Protein AF-A0A7S0GU69-F1 (afdb_monomer_lite)

Sequence (360 aa):
RTPRRGHASAARCVDASPKDAKRAAAAARRMEADAKTTAAELEARRASAESASPSPRALRNLTRLSAYATHGDSIKGFFEPGLLRLYLELDAVHESRGVRGALVEIGVFHGKSFMPLALLRQPGERCVAIDCFEDQSANTDRSGEGDAVAFRKNVDATMRACCDGGCDAREDWLAVLETDSRLLADDASPLRAAAGSPVRLFSIDGCHTAEATAADLRVASNAMHPEGVVVLDDAFNPDWPGVVTGLFDWRQDVLETLAKKTFAANDVSRRGGPNDTLVADGIGVSSGWNDVGLEPFAIGFGKVFLCRPAVRDAYFARFKRVDEERGDAFGAAARKTAEFMRRPCAVFRHGWISTFHGNE

Organism: Micromonas pusilla (NCBI:txid38833)

pLDDT: mean 82.55, std 19.74, range [27.55, 98.88]

Foldseek 3Di:
DDDDDDDDDQDDPPDQDPVNVVLVVVQLVQQLVQLVLLLVLLVVVLVVVVVVPDDPLLNLLSQLLSLLSVVLNVFPDDDRNLVLVVLSLLLVLCVVVVNAFEAEEAPQQLNSHPQNSLSSHDAPFAYEYEYLACVCVLQPPSPDRGHPVSNVVSNVVSCVRRHPPPRPPDPLRYDYHNDNLLVCLVPVPVVCVSGVGAHQHYEYPHHLALSSLLSSLSNNLVRHDLNHKYKYAQLPQPVRVRNVNNVVVSQVVQLVVLVVVQVVVVVVVVVPDDDDDDDPDDDPSVVSCQSRNWDFQADEQRITMIHGPVCNVVSNVSQQCVCVPPPPPRQSHQPDWDDDPNDIYRYGYNRSSCSSPNDD

Secondary structure (DSSP, 8-state):
-PPPPPPPP---SS---HHHHHHHHHHHHHHHHHHHHHHHHHHHHHHHHGGG---HHHHHHHHHHHHHHHHGGGSSS---TTHHHHHHHHHHHHHHTT---EEEEE--TTSTTHHHHHHTPPTT--EEEEE-TT-TTT-SS-S----HHHHHHHHHHHHHHH--SSS---GGGEEEEES-TTHHHH--HHHHHHH-S-EEEEEE-S--SHHHHHHHHHHHHHHEEEEEEEEE-STT-TT-HHHHHHHHHHHHHHHHHHHHHHHHHHHHHHTS-S------S--S-HHHHHHH--EEEEEETTEEEEE-HHHHHHHHHHHHHHHHTTTTTTS----EEEEETTEEEEE----HHHHHH---

InterPro domains:
  IPR029063 S-adenosyl-L-methionine-dependent methyltransferase superfamily [G3DSA:3.40.50.150] (81-264)
  IPR029063 S-adenosyl-L-methionine-dependent methyltransferase superfamily [SSF53335] (97-249)

Radius of gyration: 21.72 Å; chains: 1; bounding box: 80×46×64 Å

Structure (mmCIF, N/CA/C/O backbone):
data_AF-A0A7S0GU69-F1
#
_entry.id   AF-A0A7S0GU69-F1
#
loop_
_atom_site.group_PDB
_atom_site.id
_atom_site.type_symbol
_atom_site.label_atom_id
_atom_site.label_alt_id
_atom_site.label_comp_id
_atom_site.label_asym_id
_atom_site.label_entity_id
_atom_site.label_seq_id
_atom_site.pdbx_PDB_ins_code
_atom_site.Cartn_x
_atom_site.Cartn_y
_atom_site.Cartn_z
_atom_site.occupancy
_atom_site.B_iso_or_equiv
_atom_site.auth_seq_id
_atom_site.auth_comp_id
_atom_site.auth_asym_id
_atom_site.auth_atom_id
_atom_site.pdbx_PDB_model_num
ATOM 1 N N . ARG A 1 1 ? 45.525 -23.270 -7.303 1.00 35.62 1 ARG A N 1
ATOM 2 C CA . ARG A 1 1 ? 44.993 -22.248 -6.366 1.00 35.62 1 ARG A CA 1
ATOM 3 C C . ARG A 1 1 ? 44.821 -20.949 -7.143 1.00 35.62 1 ARG A C 1
ATOM 5 O O . ARG A 1 1 ? 45.776 -20.207 -7.301 1.00 35.62 1 ARG A O 1
ATOM 12 N N . THR A 1 2 ? 43.640 -20.742 -7.709 1.00 27.55 2 THR A N 1
ATOM 13 C CA . THR A 1 2 ? 43.236 -19.538 -8.448 1.00 27.55 2 THR A CA 1
ATOM 14 C C . THR A 1 2 ? 42.599 -18.547 -7.465 1.00 27.55 2 THR A C 1
ATOM 16 O O . THR A 1 2 ? 41.791 -18.981 -6.641 1.00 27.55 2 THR A O 1
ATOM 19 N N . PRO A 1 3 ? 42.952 -17.249 -7.482 1.00 31.61 3 PRO A N 1
ATOM 20 C CA . PRO A 1 3 ? 42.353 -16.276 -6.578 1.00 31.61 3 PRO A CA 1
ATOM 21 C C . PRO A 1 3 ? 40.940 -15.908 -7.052 1.00 31.61 3 PRO A C 1
ATOM 23 O O . PRO A 1 3 ? 40.685 -15.745 -8.246 1.00 31.61 3 PRO A O 1
ATOM 26 N N . ARG A 1 4 ? 40.015 -15.810 -6.091 1.00 30.64 4 ARG A N 1
ATOM 27 C CA . ARG A 1 4 ? 38.615 -15.411 -6.283 1.00 30.64 4 ARG A CA 1
ATOM 28 C C . ARG A 1 4 ? 38.543 -13.991 -6.857 1.00 30.64 4 ARG A C 1
ATOM 30 O O . ARG A 1 4 ? 39.110 -13.068 -6.279 1.00 30.64 4 ARG A O 1
ATOM 37 N N . ARG A 1 5 ? 37.822 -13.822 -7.971 1.00 30.02 5 ARG A N 1
ATOM 38 C CA . ARG A 1 5 ? 37.390 -12.513 -8.483 1.00 30.02 5 ARG A CA 1
ATOM 39 C C . ARG A 1 5 ? 36.389 -11.908 -7.495 1.00 30.02 5 ARG A C 1
ATOM 41 O O . ARG A 1 5 ? 35.425 -12.573 -7.129 1.00 30.02 5 ARG A O 1
ATOM 48 N N . GLY A 1 6 ? 36.647 -10.677 -7.055 1.00 28.41 6 GLY A N 1
ATOM 49 C CA . GLY A 1 6 ? 35.709 -9.891 -6.258 1.00 28.41 6 GLY A CA 1
ATOM 50 C C . GLY A 1 6 ? 34.459 -9.562 -7.070 1.00 28.41 6 GLY A C 1
ATOM 51 O O . GLY A 1 6 ? 34.558 -9.225 -8.250 1.00 28.41 6 GLY A O 1
ATOM 52 N N . HIS A 1 7 ? 33.291 -9.704 -6.445 1.00 30.00 7 HIS A N 1
ATOM 53 C CA . HIS A 1 7 ? 32.023 -9.280 -7.023 1.00 30.00 7 HIS A CA 1
ATOM 54 C C . HIS A 1 7 ? 31.993 -7.757 -7.159 1.00 30.00 7 HIS A C 1
ATOM 56 O O . HIS A 1 7 ? 32.368 -7.025 -6.242 1.00 30.00 7 HIS A O 1
ATOM 62 N N . ALA A 1 8 ? 31.605 -7.314 -8.352 1.00 28.19 8 ALA A N 1
ATOM 63 C CA . ALA A 1 8 ? 31.506 -5.921 -8.728 1.00 28.19 8 ALA A CA 1
ATOM 64 C C . ALA A 1 8 ? 30.405 -5.227 -7.918 1.00 28.19 8 ALA A C 1
ATOM 66 O O . ALA A 1 8 ? 29.298 -5.737 -7.774 1.00 28.19 8 ALA A O 1
ATOM 67 N N . SER A 1 9 ? 30.766 -4.059 -7.393 1.00 33.31 9 SER A N 1
ATOM 68 C CA . SER A 1 9 ? 29.886 -3.049 -6.813 1.00 33.31 9 SER A CA 1
ATOM 69 C C . SER A 1 9 ? 28.679 -2.785 -7.712 1.00 33.31 9 SER A C 1
ATOM 71 O O . SER A 1 9 ? 28.855 -2.551 -8.907 1.00 33.31 9 SER A O 1
ATOM 73 N N . ALA A 1 10 ? 27.497 -2.740 -7.094 1.00 36.72 10 ALA A N 1
ATOM 74 C CA . ALA A 1 10 ? 26.253 -2.225 -7.652 1.00 36.72 10 ALA A CA 1
ATOM 75 C C . ALA A 1 10 ? 26.492 -0.990 -8.537 1.00 36.72 10 ALA A C 1
ATOM 77 O O . ALA A 1 10 ? 27.242 -0.078 -8.161 1.00 36.72 10 ALA A O 1
ATOM 78 N N . ALA A 1 11 ? 25.864 -0.978 -9.712 1.00 33.06 11 ALA A N 1
ATOM 79 C CA . ALA A 1 11 ? 25.835 0.175 -10.597 1.00 33.06 11 ALA A CA 1
ATOM 80 C C . ALA A 1 11 ? 25.081 1.311 -9.891 1.00 33.06 11 ALA A C 1
ATOM 82 O O . ALA A 1 11 ? 23.857 1.307 -9.815 1.00 33.06 11 ALA A O 1
ATOM 83 N N . ARG A 1 12 ? 25.839 2.259 -9.332 1.00 35.38 12 ARG A N 1
ATOM 84 C CA . ARG A 1 12 ? 25.317 3.491 -8.744 1.00 35.38 12 ARG A CA 1
ATOM 85 C C . ARG A 1 12 ? 24.658 4.316 -9.844 1.00 35.38 12 ARG A C 1
ATOM 87 O O . ARG A 1 12 ? 25.289 4.594 -10.864 1.00 35.38 12 ARG A O 1
ATOM 94 N N . CYS A 1 13 ? 23.423 4.745 -9.615 1.00 35.19 13 CYS A N 1
ATOM 95 C CA . CYS A 1 13 ? 22.887 5.901 -10.312 1.00 35.19 13 CYS A CA 1
ATOM 96 C C . CYS A 1 13 ? 23.742 7.104 -9.874 1.00 35.19 13 CYS A C 1
ATOM 98 O O . CYS A 1 13 ? 23.606 7.573 -8.750 1.00 35.19 13 CYS A O 1
ATOM 100 N N . VAL A 1 14 ? 24.679 7.517 -10.738 1.00 38.34 14 VAL A N 1
ATOM 101 C CA . VAL A 1 14 ? 25.690 8.571 -10.518 1.00 38.34 14 VAL A CA 1
ATOM 102 C C . VAL A 1 14 ? 26.678 8.243 -9.381 1.00 38.34 14 VAL A C 1
ATOM 104 O O . VAL A 1 14 ? 26.321 7.717 -8.332 1.00 38.34 14 VAL A O 1
ATOM 107 N N . ASP A 1 15 ? 27.971 8.505 -9.572 1.00 39.41 15 ASP A N 1
ATOM 108 C CA . ASP A 1 15 ? 28.980 8.306 -8.527 1.00 39.41 15 ASP A CA 1
ATOM 109 C C . ASP A 1 15 ? 28.598 9.073 -7.253 1.00 39.41 15 ASP A C 1
ATOM 111 O O . ASP A 1 15 ? 28.779 10.287 -7.179 1.00 39.41 15 ASP A O 1
ATOM 115 N N . ALA A 1 16 ? 28.059 8.357 -6.257 1.00 48.53 16 ALA A N 1
ATOM 116 C CA . ALA A 1 16 ? 27.629 8.943 -4.994 1.00 48.53 16 ALA A CA 1
ATOM 117 C C . ALA A 1 16 ? 28.771 9.774 -4.397 1.00 48.53 16 ALA A C 1
ATOM 119 O O . ALA A 1 16 ? 29.812 9.242 -3.988 1.00 48.53 16 ALA A O 1
ATOM 120 N N . SER A 1 17 ? 28.574 11.089 -4.370 1.00 49.09 17 SER A N 1
ATOM 121 C CA . SER A 1 17 ? 29.515 12.043 -3.807 1.00 49.09 17 SER A CA 1
ATOM 122 C C . SER A 1 17 ? 29.720 11.727 -2.322 1.00 49.09 17 SER A C 1
ATOM 124 O O . SER A 1 17 ? 28.803 11.235 -1.656 1.00 49.09 17 SER A O 1
ATOM 126 N N . PRO A 1 18 ? 30.869 12.070 -1.713 1.00 54.31 18 PRO A N 1
ATOM 127 C CA . PRO A 1 18 ? 31.021 12.025 -0.256 1.00 54.31 18 PRO A CA 1
ATOM 128 C C . PRO A 1 18 ? 29.896 12.761 0.500 1.00 54.31 18 PRO A C 1
ATOM 130 O O . PRO A 1 18 ? 29.577 12.414 1.639 1.00 54.31 18 PRO A O 1
ATOM 133 N N . LYS A 1 19 ? 29.264 13.760 -0.138 1.00 56.38 19 LYS A N 1
ATOM 134 C CA . LYS A 1 19 ? 28.070 14.442 0.383 1.00 56.38 19 LYS A CA 1
ATOM 135 C C . LYS A 1 19 ? 26.838 13.529 0.420 1.00 56.38 19 LYS A C 1
ATOM 137 O O . LYS A 1 19 ? 26.120 13.561 1.417 1.00 56.38 19 LYS A O 1
ATOM 142 N N . ASP A 1 20 ? 26.645 12.683 -0.585 1.00 59.03 20 ASP A N 1
ATOM 143 C CA . ASP A 1 20 ? 25.514 11.752 -0.688 1.00 59.03 20 ASP A CA 1
ATOM 144 C C . ASP A 1 20 ? 25.656 10.612 0.322 1.00 59.03 20 ASP A C 1
ATOM 146 O O . ASP A 1 20 ? 24.705 10.279 1.022 1.00 59.03 20 ASP A O 1
ATOM 150 N N . ALA A 1 21 ? 26.878 10.105 0.522 1.00 63.31 21 ALA A N 1
ATOM 151 C CA . ALA A 1 21 ? 27.163 9.126 1.573 1.00 63.31 21 ALA A CA 1
ATOM 152 C C . ALA A 1 21 ? 26.894 9.690 2.984 1.00 63.31 21 ALA A C 1
ATOM 154 O O . ALA A 1 21 ? 26.339 9.008 3.848 1.00 63.31 21 ALA A O 1
ATOM 155 N N . LYS A 1 22 ? 27.247 10.961 3.225 1.00 60.91 22 LYS A N 1
ATOM 156 C CA . LYS A 1 22 ? 26.962 11.643 4.497 1.00 60.91 22 LYS A CA 1
ATOM 157 C C . LYS A 1 22 ? 25.459 11.868 4.700 1.00 60.91 22 LYS A C 1
ATOM 159 O O . LYS A 1 22 ? 24.984 11.690 5.823 1.00 60.91 22 LYS A O 1
ATOM 164 N N . ARG A 1 23 ? 24.722 12.233 3.643 1.00 61.44 23 ARG A N 1
ATOM 165 C CA . ARG A 1 23 ? 23.253 12.363 3.660 1.00 61.44 23 ARG A CA 1
ATOM 166 C C . ARG A 1 23 ? 22.574 11.018 3.916 1.00 61.44 23 ARG A C 1
ATOM 168 O O . ARG A 1 23 ? 21.724 10.954 4.795 1.00 61.44 23 ARG A O 1
ATOM 175 N N . ALA A 1 24 ? 23.034 9.938 3.285 1.00 66.62 24 ALA A N 1
ATOM 176 C CA . ALA A 1 24 ? 22.565 8.574 3.542 1.00 66.62 24 ALA A CA 1
ATOM 177 C C . ALA A 1 24 ? 22.787 8.129 4.989 1.00 66.62 24 ALA A C 1
ATOM 179 O O . ALA A 1 24 ? 21.861 7.646 5.636 1.00 66.62 24 ALA A O 1
ATOM 180 N N . ALA A 1 25 ? 23.972 8.372 5.551 1.00 68.94 25 ALA A N 1
ATOM 181 C CA . ALA A 1 25 ? 24.237 8.066 6.955 1.00 68.94 25 ALA A CA 1
ATOM 182 C C . ALA A 1 25 ? 23.405 8.930 7.926 1.00 68.94 25 ALA A C 1
ATOM 184 O O . ALA A 1 25 ? 23.054 8.486 9.020 1.00 68.94 25 ALA A O 1
ATOM 185 N N . ALA A 1 26 ? 23.108 10.183 7.570 1.00 67.06 26 ALA A N 1
ATOM 186 C CA . ALA A 1 26 ? 22.225 11.044 8.356 1.00 67.06 26 ALA A CA 1
ATOM 187 C C . ALA A 1 26 ? 20.765 10.570 8.294 1.00 67.06 26 ALA A C 1
ATOM 189 O O . ALA A 1 26 ? 20.134 10.456 9.341 1.00 67.06 26 ALA A O 1
ATOM 190 N N . ALA A 1 27 ? 20.269 10.228 7.103 1.00 67.56 27 ALA A N 1
ATOM 191 C CA . ALA A 1 27 ? 18.938 9.666 6.903 1.00 67.56 27 ALA A CA 1
ATOM 192 C C . ALA A 1 27 ? 18.768 8.349 7.673 1.00 67.56 27 ALA A C 1
ATOM 194 O O . ALA A 1 27 ? 17.814 8.218 8.427 1.00 67.56 27 ALA A O 1
ATOM 195 N N . ALA A 1 28 ? 19.738 7.431 7.596 1.00 72.75 28 ALA A N 1
ATOM 196 C CA . ALA A 1 28 ? 19.700 6.165 8.331 1.00 72.75 28 ALA A CA 1
ATOM 197 C C . ALA A 1 28 ? 19.620 6.363 9.857 1.00 72.75 28 ALA A C 1
ATOM 199 O O . ALA A 1 28 ? 18.784 5.755 10.518 1.00 72.75 28 ALA A O 1
ATOM 200 N N . ARG A 1 29 ? 20.439 7.265 10.423 1.00 74.50 29 ARG A N 1
ATOM 201 C CA . ARG A 1 29 ? 20.381 7.594 11.861 1.00 74.50 29 ARG A CA 1
ATOM 202 C C . ARG A 1 29 ? 19.056 8.231 12.264 1.00 74.50 29 ARG A C 1
ATOM 204 O O . ARG A 1 29 ? 18.559 7.962 13.352 1.00 74.50 29 ARG A O 1
ATOM 211 N N . ARG A 1 30 ? 18.498 9.086 11.403 1.00 73.88 30 ARG A N 1
ATOM 212 C CA . ARG A 1 30 ? 17.184 9.687 11.632 1.00 73.88 30 ARG A CA 1
ATOM 213 C C . ARG A 1 30 ? 16.087 8.628 11.611 1.00 73.88 30 ARG A C 1
ATOM 215 O O . ARG A 1 30 ? 15.270 8.636 12.515 1.00 73.88 30 ARG A O 1
ATOM 222 N N . MET A 1 31 ? 16.107 7.704 10.653 1.00 77.12 31 MET A N 1
ATOM 223 C CA . MET A 1 31 ? 15.140 6.604 10.594 1.00 77.12 31 MET A CA 1
ATOM 224 C C . MET A 1 31 ? 15.191 5.737 11.857 1.00 77.12 31 MET A C 1
ATOM 226 O O . MET A 1 31 ? 14.142 5.436 12.410 1.00 77.12 31 MET A O 1
ATOM 230 N N . GLU A 1 32 ? 16.385 5.411 12.365 1.00 78.69 32 GLU A N 1
ATOM 231 C CA . GLU A 1 32 ? 16.535 4.670 13.629 1.00 78.69 32 GLU A CA 1
ATOM 232 C C . GLU A 1 32 ? 15.982 5.460 14.834 1.00 78.69 32 GLU A C 1
ATOM 234 O O . GLU A 1 32 ? 15.335 4.904 15.725 1.00 78.69 32 GLU A O 1
ATOM 239 N N . ALA A 1 33 ? 16.218 6.776 14.885 1.00 80.75 33 ALA A N 1
ATOM 240 C CA . ALA A 1 33 ? 15.656 7.634 15.928 1.00 80.75 33 ALA A CA 1
ATOM 241 C C . ALA A 1 33 ? 14.122 7.723 15.827 1.00 80.75 33 ALA A C 1
ATOM 243 O O . ALA A 1 33 ? 13.432 7.522 16.824 1.00 80.75 33 ALA A O 1
ATOM 244 N N . ASP A 1 34 ? 13.593 7.945 14.622 1.00 80.56 34 ASP A N 1
ATOM 245 C CA . ASP A 1 34 ? 12.160 8.021 14.334 1.00 80.56 34 ASP A CA 1
ATOM 246 C C . ASP A 1 34 ? 11.461 6.675 14.620 1.00 80.56 34 ASP A C 1
ATOM 248 O O . ASP A 1 34 ? 10.310 6.666 15.068 1.00 80.56 34 ASP A O 1
ATOM 252 N N . ALA A 1 35 ? 12.152 5.542 14.439 1.00 82.94 35 ALA A N 1
ATOM 253 C CA . ALA A 1 35 ? 11.672 4.211 14.808 1.00 82.94 35 ALA A CA 1
ATOM 254 C C . ALA A 1 35 ? 11.517 4.069 16.325 1.00 82.94 35 ALA A C 1
ATOM 256 O O . ALA A 1 35 ? 10.438 3.709 16.799 1.00 82.94 35 ALA A O 1
ATOM 257 N N . LYS A 1 36 ? 12.546 4.445 17.098 1.00 84.50 36 LYS A N 1
ATOM 258 C CA . LYS A 1 36 ? 12.499 4.441 18.573 1.00 84.50 36 LYS A CA 1
ATOM 259 C C . LYS A 1 36 ? 11.413 5.366 19.114 1.00 84.50 36 LYS A C 1
ATOM 261 O O . LYS A 1 36 ? 10.653 4.967 19.995 1.00 84.50 36 LYS A O 1
ATOM 266 N N . THR A 1 37 ? 11.317 6.579 18.572 1.00 85.88 37 THR A N 1
ATOM 267 C CA . THR A 1 37 ? 10.273 7.543 18.933 1.00 85.88 37 THR A CA 1
ATOM 268 C C . THR A 1 37 ? 8.891 6.974 18.618 1.00 85.88 37 THR A C 1
ATOM 270 O O . THR A 1 37 ? 8.044 6.915 19.505 1.00 85.88 37 THR A O 1
ATOM 273 N N . THR A 1 38 ? 8.697 6.419 17.418 1.00 86.19 38 THR A N 1
ATOM 274 C CA . THR A 1 38 ? 7.426 5.788 17.040 1.00 86.19 38 THR A CA 1
ATOM 275 C C . THR A 1 38 ? 7.055 4.612 17.930 1.00 86.19 38 THR A C 1
ATOM 277 O O . THR A 1 38 ? 5.896 4.511 18.324 1.00 86.19 38 THR A O 1
ATOM 280 N N . ALA A 1 39 ? 8.005 3.741 18.267 1.00 85.88 39 ALA A N 1
ATOM 281 C CA . ALA A 1 39 ? 7.766 2.622 19.170 1.00 85.88 39 ALA A CA 1
ATOM 282 C C . ALA A 1 39 ? 7.291 3.115 20.547 1.00 85.88 39 ALA A C 1
ATOM 284 O O . ALA A 1 39 ? 6.263 2.658 21.042 1.00 85.88 39 ALA A O 1
ATOM 285 N N . ALA A 1 40 ? 7.977 4.105 21.131 1.00 86.75 40 ALA A N 1
ATOM 286 C CA . ALA A 1 40 ? 7.593 4.686 22.418 1.00 86.75 40 ALA A CA 1
ATOM 287 C C . ALA A 1 40 ? 6.190 5.318 22.379 1.00 86.75 40 ALA A C 1
ATOM 289 O O . ALA A 1 40 ? 5.397 5.150 23.305 1.00 86.75 40 ALA A O 1
ATOM 290 N N . GLU A 1 41 ? 5.861 6.013 21.293 1.00 86.44 41 GLU A N 1
ATOM 291 C CA . GLU A 1 41 ? 4.559 6.648 21.096 1.00 86.44 41 GLU A CA 1
ATOM 292 C C . GLU A 1 41 ? 3.426 5.621 20.923 1.00 86.44 41 GLU A C 1
ATOM 294 O O . GLU A 1 41 ? 2.342 5.793 21.488 1.00 86.44 41 GLU A O 1
ATOM 299 N N . LEU A 1 42 ? 3.661 4.533 20.182 1.00 87.94 42 LEU A N 1
ATOM 300 C CA . LEU A 1 42 ? 2.690 3.444 20.032 1.00 87.94 42 LEU A CA 1
ATOM 301 C C . LEU A 1 42 ? 2.484 2.676 21.345 1.00 87.94 42 LEU A C 1
ATOM 303 O O . LEU A 1 42 ? 1.340 2.367 21.680 1.00 87.94 42 LEU A O 1
ATOM 307 N N . GLU A 1 43 ? 3.542 2.442 22.124 1.00 86.12 43 GLU A N 1
ATOM 308 C CA . GLU A 1 43 ? 3.443 1.831 23.455 1.00 86.12 43 GLU A CA 1
ATOM 309 C C . GLU A 1 43 ? 2.674 2.708 24.447 1.00 86.12 43 GLU A C 1
ATOM 311 O O . GLU A 1 43 ? 1.772 2.226 25.134 1.00 86.12 43 GLU A O 1
ATOM 316 N N . ALA A 1 44 ? 2.956 4.013 24.487 1.00 85.88 44 ALA A N 1
ATOM 317 C CA . ALA A 1 44 ? 2.211 4.948 25.331 1.00 85.88 44 ALA A CA 1
ATOM 318 C C . ALA A 1 44 ? 0.719 4.976 24.960 1.00 85.88 44 ALA A C 1
ATOM 320 O O . ALA A 1 44 ? -0.161 4.993 25.830 1.00 85.88 44 ALA A O 1
ATOM 321 N N . ARG A 1 45 ? 0.420 4.923 23.657 1.00 83.88 45 ARG A N 1
ATOM 322 C CA . ARG A 1 45 ? -0.950 4.836 23.151 1.00 83.88 45 ARG A CA 1
ATOM 323 C C . ARG A 1 45 ? -1.604 3.502 23.510 1.00 83.88 45 ARG A C 1
ATOM 325 O O . ARG A 1 45 ? -2.788 3.502 23.832 1.00 83.88 45 ARG A O 1
ATOM 332 N N . ARG A 1 46 ? -0.861 2.391 23.499 1.00 82.56 46 ARG A N 1
ATOM 333 C CA . ARG A 1 46 ? -1.346 1.070 23.931 1.00 82.56 46 ARG A CA 1
ATOM 334 C C . ARG A 1 46 ? -1.737 1.086 25.405 1.00 82.56 46 ARG A C 1
ATOM 336 O O . ARG A 1 46 ? -2.870 0.735 25.717 1.00 82.56 46 ARG A O 1
ATOM 343 N N . ALA A 1 47 ? -0.854 1.586 26.267 1.00 82.44 47 ALA A N 1
ATOM 344 C CA . ALA A 1 47 ? -1.115 1.714 27.700 1.00 82.44 47 ALA A CA 1
ATOM 345 C C . ALA A 1 47 ? -2.330 2.614 27.990 1.00 82.44 47 ALA A C 1
ATOM 347 O O . ALA A 1 47 ? -3.159 2.301 28.838 1.00 82.44 47 ALA A O 1
ATOM 348 N N . SER A 1 48 ? -2.483 3.711 27.242 1.00 79.06 48 SER A N 1
ATOM 349 C CA . SER A 1 48 ? -3.633 4.612 27.402 1.00 79.06 48 SER A CA 1
ATOM 350 C C . SER A 1 48 ? -4.934 4.006 26.862 1.00 79.06 48 SER A C 1
ATOM 352 O O . SER A 1 48 ? -6.005 4.244 27.420 1.00 79.06 48 SER A O 1
ATOM 354 N N . ALA A 1 49 ? -4.864 3.212 25.789 1.00 76.56 49 ALA A N 1
ATOM 355 C CA . ALA A 1 49 ? -6.034 2.610 25.160 1.00 76.56 49 ALA A CA 1
ATOM 356 C C . ALA A 1 49 ? -6.761 1.639 26.097 1.00 76.56 49 ALA A C 1
ATOM 358 O O . ALA A 1 49 ? -7.980 1.570 26.034 1.00 76.56 49 ALA A O 1
ATOM 359 N N . GLU A 1 50 ? -6.076 0.962 27.019 1.00 67.50 50 GLU A N 1
ATOM 360 C CA . GLU A 1 50 ? -6.724 0.081 28.007 1.00 67.50 50 GLU A CA 1
ATOM 361 C C . GLU A 1 50 ? -7.824 0.798 28.813 1.00 67.50 50 GLU A C 1
ATOM 363 O O . GLU A 1 50 ? -8.851 0.203 29.131 1.00 67.50 50 GLU A O 1
ATOM 368 N N . SER A 1 51 ? -7.671 2.106 29.048 1.00 67.44 51 SER A N 1
ATOM 369 C CA . SER A 1 51 ? -8.676 2.937 29.726 1.00 67.44 51 SER A CA 1
ATOM 370 C C . SER A 1 51 ? -9.837 3.398 28.826 1.00 67.44 51 SER A C 1
ATOM 372 O O . SER A 1 51 ? -10.892 3.784 29.326 1.00 67.44 51 SER A O 1
ATOM 374 N N . ALA A 1 52 ? -9.673 3.333 27.500 1.00 72.06 52 ALA A N 1
ATOM 375 C CA . ALA A 1 52 ? -10.596 3.870 26.496 1.00 72.06 52 ALA A CA 1
ATOM 376 C C . ALA A 1 52 ? -11.483 2.802 25.821 1.00 72.06 52 ALA A C 1
ATOM 378 O O . ALA A 1 52 ? -12.205 3.119 24.878 1.00 72.06 52 ALA A O 1
ATOM 379 N N . SER A 1 53 ? -11.437 1.546 26.287 1.00 78.25 53 SER A N 1
ATOM 380 C CA . SER A 1 53 ? -12.238 0.419 25.765 1.00 78.25 53 SER A CA 1
ATOM 381 C C . SER A 1 53 ? -12.188 0.249 24.227 1.00 78.25 53 SER A C 1
ATOM 383 O O . SER A 1 53 ? -13.233 0.254 23.572 1.00 78.25 53 SER A O 1
ATOM 385 N N . PRO A 1 54 ? -10.994 0.115 23.612 1.00 84.75 54 PRO A N 1
ATOM 386 C CA . PRO A 1 54 ? -10.834 -0.059 22.172 1.00 84.75 54 PRO A CA 1
ATOM 387 C C . PRO A 1 54 ? -11.456 -1.372 21.697 1.00 84.75 54 PRO A C 1
ATOM 389 O O . PRO A 1 54 ? -11.595 -2.333 22.457 1.00 84.75 54 PRO A O 1
ATOM 392 N N . SER A 1 55 ? -11.755 -1.448 20.398 1.00 90.75 55 SER A N 1
ATOM 393 C CA . SER A 1 55 ? -12.124 -2.724 19.788 1.00 90.75 55 SER A CA 1
ATOM 394 C C . SER A 1 55 ? -10.980 -3.746 19.942 1.00 90.75 55 SER A C 1
ATOM 396 O O . SER A 1 55 ? -9.798 -3.371 19.922 1.00 90.75 55 SER A O 1
ATOM 398 N N . PRO A 1 56 ? -11.287 -5.056 20.028 1.00 90.94 56 PRO A N 1
ATOM 399 C CA . PRO A 1 56 ? -10.258 -6.095 20.055 1.00 90.94 56 PRO A CA 1
ATOM 400 C C . PRO A 1 56 ? -9.300 -6.029 18.855 1.00 90.94 56 PRO A C 1
ATOM 402 O O . PRO A 1 56 ? -8.101 -6.263 19.001 1.00 90.94 56 PRO A O 1
ATOM 405 N N . ARG A 1 57 ? -9.805 -5.663 17.667 1.00 92.06 57 ARG A N 1
ATOM 406 C CA . ARG A 1 57 ? -8.995 -5.471 16.454 1.00 92.06 57 ARG A CA 1
ATOM 407 C C . ARG A 1 57 ? -8.027 -4.302 16.605 1.00 92.06 57 ARG A C 1
ATOM 409 O O . ARG A 1 57 ? -6.849 -4.471 16.292 1.00 92.06 57 ARG A O 1
ATOM 416 N N . ALA A 1 58 ? -8.496 -3.153 17.092 1.00 91.38 58 ALA A N 1
ATOM 417 C CA . ALA A 1 58 ? -7.663 -1.969 17.270 1.00 91.38 58 ALA A CA 1
ATOM 418 C C . ALA A 1 58 ? -6.534 -2.221 18.278 1.00 91.38 58 ALA A C 1
ATOM 420 O O . ALA A 1 58 ? -5.381 -1.904 17.987 1.00 91.38 58 ALA A O 1
ATOM 421 N N . LEU A 1 59 ? -6.833 -2.852 19.421 1.00 90.88 59 LEU A N 1
ATOM 422 C CA . LEU A 1 59 ? -5.820 -3.182 20.429 1.00 90.88 59 LEU A CA 1
ATOM 423 C C . LEU A 1 59 ? -4.790 -4.194 19.906 1.00 90.88 59 LEU A C 1
ATOM 425 O O . LEU A 1 59 ? -3.584 -4.016 20.106 1.00 90.88 59 LEU A O 1
ATOM 429 N N . ARG A 1 60 ? -5.247 -5.229 19.191 1.00 92.00 60 ARG A N 1
ATOM 430 C CA . ARG A 1 60 ? -4.363 -6.231 18.583 1.00 92.00 60 ARG A CA 1
ATOM 431 C C . ARG A 1 60 ? -3.434 -5.601 17.546 1.00 92.00 60 ARG A C 1
ATOM 433 O O . ARG A 1 60 ? -2.226 -5.807 17.598 1.00 92.00 60 ARG A O 1
ATOM 440 N N . ASN A 1 61 ? -3.979 -4.816 16.620 1.00 93.88 61 ASN A N 1
ATOM 441 C CA . ASN A 1 61 ? -3.195 -4.189 15.557 1.00 93.88 61 ASN A CA 1
ATOM 442 C C . ASN A 1 61 ? -2.222 -3.137 16.114 1.00 93.88 61 ASN A C 1
ATOM 444 O O . ASN A 1 61 ? -1.076 -3.083 15.671 1.00 93.88 61 ASN A O 1
ATOM 448 N N . LEU A 1 62 ? -2.626 -2.370 17.133 1.00 92.38 62 LEU A N 1
ATOM 449 C CA . LEU A 1 62 ? -1.731 -1.462 17.853 1.00 92.38 62 LEU A CA 1
ATOM 450 C C . LEU A 1 62 ? -0.568 -2.218 18.505 1.00 92.38 62 LEU A C 1
ATOM 452 O O . LEU A 1 62 ? 0.579 -1.818 18.343 1.00 92.38 62 LEU A O 1
ATOM 456 N N . THR A 1 63 ? -0.846 -3.339 19.174 1.00 92.06 63 THR A N 1
ATOM 457 C CA . THR A 1 63 ? 0.190 -4.184 19.790 1.00 92.06 63 THR A CA 1
ATOM 458 C C . THR A 1 63 ? 1.174 -4.723 18.750 1.00 92.06 63 THR A C 1
ATOM 460 O O . THR A 1 63 ? 2.385 -4.588 18.917 1.00 92.06 63 THR A O 1
ATOM 463 N N . ARG A 1 64 ? 0.664 -5.272 17.641 1.00 94.06 64 ARG A N 1
ATOM 464 C CA . ARG A 1 64 ? 1.478 -5.832 16.551 1.00 94.06 64 ARG A CA 1
ATOM 465 C C . ARG A 1 64 ? 2.383 -4.785 15.907 1.00 94.06 64 ARG A C 1
ATOM 467 O O . ARG A 1 64 ? 3.573 -5.028 15.729 1.00 94.06 64 ARG A O 1
ATOM 474 N N . LEU A 1 65 ? 1.835 -3.616 15.570 1.00 94.50 65 LEU A N 1
ATOM 475 C CA . LEU A 1 65 ? 2.612 -2.552 14.931 1.00 94.50 65 LEU A CA 1
ATOM 476 C C . LEU A 1 65 ? 3.567 -1.851 15.904 1.00 94.50 65 LEU A C 1
ATOM 478 O O . LEU A 1 65 ? 4.625 -1.399 15.477 1.00 94.50 65 LEU A O 1
ATOM 482 N N . SER A 1 66 ? 3.252 -1.819 17.201 1.00 91.88 66 SER A N 1
ATOM 483 C CA . SER A 1 66 ? 4.183 -1.352 18.234 1.00 91.88 66 SER A CA 1
ATOM 484 C C . SER A 1 66 ? 5.410 -2.266 18.348 1.00 91.88 66 SER A C 1
ATOM 486 O O . SER A 1 66 ? 6.547 -1.796 18.288 1.00 91.88 66 SER A O 1
ATOM 488 N N . ALA A 1 67 ? 5.198 -3.588 18.385 1.00 92.19 67 ALA A N 1
ATOM 489 C CA . ALA A 1 67 ? 6.289 -4.562 18.332 1.00 92.19 67 ALA A CA 1
ATOM 490 C C . ALA A 1 67 ? 7.102 -4.432 17.030 1.00 92.19 67 ALA A C 1
ATOM 492 O O . ALA A 1 67 ? 8.338 -4.436 17.053 1.00 92.19 67 ALA A O 1
ATOM 493 N N . TYR A 1 68 ? 6.416 -4.230 15.899 1.00 94.81 68 TYR A N 1
ATOM 494 C CA . TYR A 1 68 ? 7.075 -4.043 14.611 1.00 94.81 68 TYR A CA 1
ATOM 495 C C . TYR A 1 68 ? 7.954 -2.794 14.555 1.00 94.81 68 TYR A C 1
ATOM 497 O O . TYR A 1 68 ? 9.033 -2.854 13.973 1.00 94.81 68 TYR A O 1
ATOM 505 N N . ALA A 1 69 ? 7.544 -1.685 15.178 1.00 91.75 69 ALA A N 1
ATOM 506 C CA . ALA A 1 69 ? 8.325 -0.447 15.192 1.00 91.75 69 ALA A CA 1
ATOM 507 C C . ALA A 1 69 ? 9.762 -0.656 15.703 1.00 91.75 69 ALA A C 1
ATOM 509 O O . ALA A 1 69 ? 10.674 0.021 15.247 1.00 91.75 69 ALA A O 1
ATOM 510 N N . THR A 1 70 ? 9.968 -1.626 16.601 1.00 88.12 70 THR A N 1
ATOM 511 C CA . THR A 1 70 ? 11.306 -2.021 17.068 1.00 88.12 70 THR A CA 1
ATOM 512 C C . THR A 1 70 ? 11.919 -3.124 16.197 1.00 88.12 70 THR A C 1
ATOM 514 O O . THR A 1 70 ? 13.112 -3.103 15.905 1.00 88.12 70 THR A O 1
ATOM 517 N N . HIS A 1 71 ? 11.122 -4.110 15.777 1.00 91.12 71 HIS A N 1
ATOM 518 C CA . HIS A 1 71 ? 11.607 -5.261 15.009 1.00 91.12 71 HIS A CA 1
ATOM 519 C C . HIS A 1 71 ? 12.064 -4.904 13.581 1.00 91.12 71 HIS A C 1
ATOM 521 O O . HIS A 1 71 ? 13.072 -5.433 13.104 1.00 91.12 71 HIS A O 1
ATOM 527 N N . GLY A 1 72 ? 11.340 -4.014 12.899 1.00 89.88 72 GLY A N 1
ATOM 528 C CA . GLY A 1 72 ? 11.511 -3.701 11.478 1.00 89.88 72 GLY A CA 1
ATOM 529 C C . GLY A 1 72 ? 12.873 -3.108 11.115 1.00 89.88 72 GLY A C 1
ATOM 530 O O . GLY A 1 72 ? 13.315 -3.251 9.976 1.00 89.88 72 GLY A O 1
ATOM 531 N N . ASP A 1 73 ? 13.592 -2.510 12.068 1.00 86.44 73 ASP A N 1
ATOM 532 C CA . ASP A 1 73 ? 14.949 -1.993 11.843 1.00 86.44 73 ASP A CA 1
ATOM 533 C C . ASP A 1 73 ? 15.980 -3.091 11.554 1.00 86.44 73 ASP A C 1
ATOM 535 O O . ASP A 1 73 ? 16.996 -2.829 10.913 1.00 86.44 73 ASP A O 1
ATOM 539 N N . SER A 1 74 ? 15.697 -4.336 11.950 1.00 88.44 74 SER A N 1
ATOM 540 C CA . SER A 1 74 ? 16.534 -5.493 11.608 1.00 88.44 74 SER A CA 1
ATOM 541 C C . SER A 1 74 ? 16.383 -5.958 10.153 1.00 88.44 74 SER A C 1
ATOM 543 O O . SER A 1 74 ? 17.191 -6.756 9.672 1.00 88.44 74 SER A O 1
ATOM 545 N N . ILE A 1 75 ? 15.369 -5.459 9.441 1.00 92.62 75 ILE A N 1
ATOM 546 C CA . ILE A 1 75 ? 15.051 -5.845 8.069 1.00 92.62 75 ILE A CA 1
ATOM 547 C C . ILE A 1 75 ? 15.703 -4.847 7.109 1.00 92.62 75 ILE A C 1
ATOM 549 O O . ILE A 1 75 ? 15.553 -3.629 7.234 1.00 92.62 75 ILE A O 1
ATOM 553 N N . LYS A 1 76 ? 16.434 -5.373 6.121 1.00 89.50 76 LYS A N 1
ATOM 554 C CA . LYS A 1 76 ? 17.019 -4.572 5.040 1.00 89.50 76 LYS A CA 1
ATOM 555 C C . LYS A 1 76 ? 15.897 -3.953 4.198 1.00 89.50 76 LYS A C 1
ATOM 557 O O . LYS A 1 76 ? 14.957 -4.645 3.829 1.00 89.50 76 LYS A O 1
ATOM 562 N N . GLY A 1 77 ? 16.026 -2.676 3.856 1.00 88.50 77 GLY A N 1
ATOM 563 C CA . GLY A 1 77 ? 15.063 -1.951 3.025 1.00 88.50 77 GLY A CA 1
ATOM 564 C C . GLY A 1 77 ? 14.672 -0.612 3.638 1.00 88.50 77 GLY A C 1
ATOM 565 O O . GLY A 1 77 ? 15.203 -0.212 4.681 1.00 88.50 77 GLY A O 1
ATOM 566 N N . PHE A 1 78 ? 13.722 0.058 2.994 1.00 86.88 78 PHE A N 1
ATOM 567 C CA . PHE A 1 78 ? 13.221 1.362 3.406 1.00 86.88 78 PHE A CA 1
ATOM 568 C C . PHE A 1 78 ? 11.776 1.243 3.874 1.00 86.88 78 PHE A C 1
ATOM 570 O O . PHE A 1 78 ? 10.952 0.575 3.267 1.00 86.88 78 PHE A O 1
ATOM 577 N N . PHE A 1 79 ? 11.489 1.852 5.017 1.00 89.12 79 PHE A N 1
ATOM 578 C CA . PHE A 1 79 ? 10.136 2.034 5.516 1.00 89.12 79 PHE A CA 1
ATOM 579 C C . PHE A 1 79 ? 10.178 3.137 6.561 1.00 89.12 79 PHE A C 1
ATOM 581 O O . PHE A 1 79 ? 11.016 3.110 7.462 1.00 89.12 79 PHE A O 1
ATOM 588 N N . GLU A 1 80 ? 9.286 4.108 6.430 1.00 86.81 80 GLU A N 1
ATOM 589 C CA . GLU A 1 80 ? 9.179 5.230 7.352 1.00 86.81 80 GLU A CA 1
ATOM 590 C C . GLU A 1 80 ? 8.361 4.829 8.584 1.00 86.81 80 GLU A C 1
ATOM 592 O O . GLU A 1 80 ? 7.160 4.589 8.448 1.00 86.81 80 GLU A O 1
ATOM 597 N N . PRO A 1 81 ? 8.945 4.785 9.797 1.00 86.06 81 PRO A N 1
ATOM 598 C CA . PRO A 1 81 ? 8.243 4.294 10.985 1.00 86.06 81 PRO A CA 1
ATOM 599 C C . PRO A 1 81 ? 6.942 5.050 11.281 1.00 86.06 81 PRO A C 1
ATOM 601 O O . PRO A 1 81 ? 5.951 4.453 11.702 1.00 86.06 81 PRO A O 1
ATOM 604 N N . GLY A 1 82 ? 6.890 6.351 10.977 1.00 84.50 82 GLY A N 1
ATOM 605 C CA . GLY A 1 82 ? 5.683 7.163 11.140 1.00 84.50 82 GLY A CA 1
ATOM 606 C C . GLY A 1 82 ? 4.467 6.664 10.341 1.00 84.50 82 GLY A C 1
ATOM 607 O O . GLY A 1 82 ? 3.329 6.919 10.748 1.00 84.50 82 GLY A O 1
ATOM 608 N N . LEU A 1 83 ? 4.670 5.883 9.270 1.00 89.50 83 LEU A N 1
ATOM 609 C CA . LEU A 1 83 ? 3.588 5.255 8.502 1.00 89.50 83 LEU A CA 1
ATOM 610 C C . LEU A 1 83 ? 2.773 4.254 9.316 1.00 89.50 83 LEU A C 1
ATOM 612 O O . LEU A 1 83 ? 1.587 4.094 9.035 1.00 89.50 83 LEU A O 1
ATOM 616 N N . LEU A 1 84 ? 3.350 3.635 10.354 1.00 92.94 84 LEU A N 1
ATOM 617 C CA . LEU A 1 84 ? 2.628 2.694 11.220 1.00 92.94 84 LEU A CA 1
ATOM 618 C C . LEU A 1 84 ? 1.368 3.328 11.814 1.00 92.94 84 LEU A C 1
ATOM 620 O O . LEU A 1 84 ? 0.328 2.681 11.923 1.00 92.94 84 LEU A O 1
ATOM 624 N N . ARG A 1 85 ? 1.425 4.623 12.139 1.00 88.81 85 ARG A N 1
ATOM 625 C CA . ARG A 1 85 ? 0.272 5.362 12.669 1.00 88.81 85 ARG A CA 1
ATOM 626 C C . ARG A 1 85 ? -0.788 5.556 11.601 1.00 88.81 85 ARG A C 1
ATOM 628 O O . ARG A 1 85 ? -1.956 5.325 11.882 1.00 88.81 85 ARG A O 1
ATOM 635 N N . LEU A 1 86 ? -0.392 5.926 10.384 1.00 91.62 86 LEU A N 1
ATOM 636 C CA . LEU A 1 86 ? -1.332 6.083 9.275 1.00 91.62 86 LEU A CA 1
ATOM 637 C C . LEU A 1 86 ? -1.995 4.748 8.923 1.00 91.62 86 LEU A C 1
ATOM 639 O O . LEU A 1 86 ? -3.196 4.715 8.686 1.00 91.62 86 LEU A O 1
ATOM 643 N N . TYR A 1 87 ? -1.254 3.642 8.985 1.00 95.62 87 TYR A N 1
ATOM 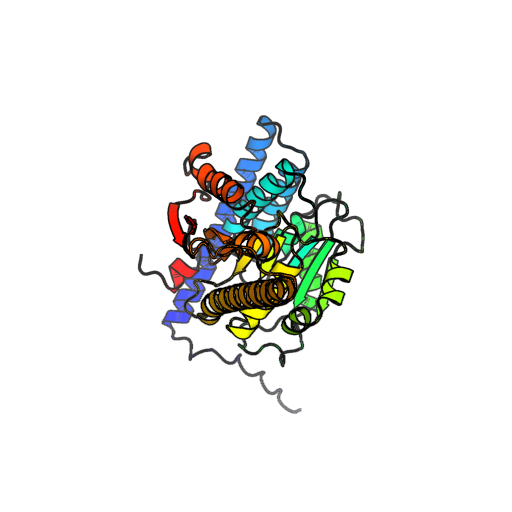644 C CA . TYR A 1 87 ? -1.778 2.291 8.777 1.00 95.62 87 TYR A CA 1
ATOM 645 C C . TYR A 1 87 ? -2.811 1.900 9.848 1.00 95.62 87 TYR A C 1
ATOM 647 O O . TYR A 1 87 ? -3.865 1.365 9.503 1.00 95.62 87 TYR A O 1
ATOM 655 N N . LEU A 1 88 ? -2.587 2.245 11.123 1.00 93.94 88 LEU A N 1
ATOM 656 C CA . LEU A 1 88 ? -3.600 2.078 12.178 1.00 93.94 88 LEU A CA 1
ATOM 657 C C . LEU A 1 88 ? -4.857 2.917 11.920 1.00 93.94 88 LEU A C 1
ATOM 659 O O . LEU A 1 88 ? -5.968 2.445 12.154 1.00 93.94 88 LEU A O 1
ATOM 663 N N . GLU A 1 89 ? -4.707 4.153 11.438 1.00 91.81 89 GLU A N 1
ATOM 664 C CA . GLU A 1 89 ? -5.858 5.007 11.129 1.00 91.81 89 GLU A CA 1
ATOM 665 C C . GLU A 1 89 ? -6.636 4.503 9.900 1.00 91.81 89 GLU A C 1
ATOM 667 O O . GLU A 1 89 ? -7.867 4.517 9.926 1.00 91.81 89 GLU A O 1
ATOM 672 N N . LEU A 1 90 ? -5.959 3.979 8.868 1.00 95.56 90 LEU A N 1
ATOM 673 C CA . LEU A 1 90 ? -6.613 3.278 7.752 1.00 95.56 90 LEU A CA 1
ATOM 674 C C . LEU A 1 90 ? -7.399 2.064 8.242 1.00 95.56 90 LEU A C 1
ATOM 676 O O . LEU A 1 90 ? -8.546 1.862 7.842 1.00 95.56 90 LEU A O 1
ATOM 680 N N . ASP A 1 91 ? -6.797 1.257 9.115 1.00 96.00 91 ASP A N 1
ATOM 681 C CA . ASP A 1 91 ? -7.450 0.065 9.642 1.00 96.00 91 ASP A CA 1
ATOM 682 C C . ASP A 1 91 ? -8.673 0.406 10.503 1.00 96.00 91 ASP A C 1
ATOM 684 O O . ASP A 1 91 ? -9.694 -0.268 10.387 1.00 96.00 91 ASP A O 1
ATOM 688 N N . ALA A 1 92 ? -8.616 1.494 11.277 1.00 92.75 92 ALA A N 1
ATOM 689 C CA . ALA A 1 92 ? -9.758 2.001 12.036 1.00 92.75 92 ALA A CA 1
ATOM 690 C C . ALA A 1 92 ? -10.909 2.465 11.124 1.00 92.75 92 ALA A C 1
ATOM 692 O O . ALA A 1 92 ? -12.075 2.189 11.417 1.00 92.75 92 ALA A O 1
ATOM 693 N N . VAL A 1 93 ? -10.608 3.131 9.999 1.00 94.19 93 VAL A N 1
ATOM 694 C CA . VAL A 1 93 ? -11.635 3.470 8.994 1.00 94.19 93 VAL A CA 1
ATOM 695 C C . VAL A 1 93 ? -12.258 2.196 8.434 1.00 94.19 93 VAL A C 1
ATOM 697 O O . VAL A 1 93 ? -13.484 2.073 8.433 1.00 94.19 93 VAL A O 1
ATOM 700 N N . HIS A 1 94 ? -11.433 1.228 8.028 1.00 97.31 94 HIS A N 1
ATOM 701 C CA . HIS A 1 94 ? -11.908 -0.052 7.509 1.00 97.31 94 HIS A CA 1
ATOM 702 C C . HIS A 1 94 ? -12.758 -0.819 8.521 1.00 97.31 94 HIS A C 1
ATOM 704 O O . HIS A 1 94 ? -13.789 -1.368 8.149 1.00 97.31 94 HIS A O 1
ATOM 710 N N . GLU A 1 95 ? -12.377 -0.837 9.798 1.00 95.62 95 GLU A N 1
ATOM 711 C CA . GLU A 1 95 ? -13.181 -1.446 10.855 1.00 95.62 95 GLU A CA 1
ATOM 712 C C . GLU A 1 95 ? -14.547 -0.766 10.989 1.00 95.62 95 GLU A C 1
ATOM 714 O O . GLU A 1 95 ? -15.567 -1.449 10.920 1.00 95.62 95 GLU A O 1
ATOM 719 N N . SER A 1 96 ? -14.582 0.567 11.101 1.00 94.19 96 SER A N 1
ATOM 720 C CA . SER A 1 96 ? -15.835 1.323 11.271 1.00 94.19 96 SER A CA 1
ATOM 721 C C . SER A 1 96 ? -16.810 1.175 10.098 1.00 94.19 96 SER A C 1
ATOM 723 O O . SER A 1 96 ? -18.016 1.336 10.268 1.00 94.19 96 SER A O 1
ATOM 725 N N . ARG A 1 97 ? -16.283 0.861 8.911 1.00 94.88 97 ARG A N 1
ATOM 726 C CA . ARG A 1 97 ? -17.037 0.686 7.665 1.00 94.88 97 ARG A CA 1
ATOM 727 C C . ARG A 1 97 ? -17.273 -0.778 7.296 1.00 94.88 97 ARG A C 1
ATOM 729 O O . ARG A 1 97 ? -17.875 -1.054 6.268 1.00 94.88 97 ARG A O 1
ATOM 736 N N . GLY A 1 98 ? -16.792 -1.726 8.101 1.00 96.12 98 GLY A N 1
ATOM 737 C CA . GLY A 1 98 ? -16.907 -3.153 7.793 1.00 96.12 98 GLY A CA 1
ATOM 738 C C . GLY A 1 98 ? -16.102 -3.599 6.565 1.00 96.12 98 GLY A C 1
ATOM 739 O O . GLY A 1 98 ? -16.371 -4.664 6.015 1.00 96.12 98 GLY A O 1
ATOM 740 N N . VAL A 1 99 ? -15.102 -2.822 6.141 1.00 97.50 99 VAL A N 1
ATOM 741 C CA . VAL A 1 99 ? -14.250 -3.143 4.992 1.00 97.50 99 VAL A CA 1
ATOM 742 C C . VAL A 1 99 ? -13.324 -4.302 5.342 1.00 97.50 99 VAL A C 1
ATOM 744 O O . VAL A 1 99 ? -12.547 -4.259 6.307 1.00 97.50 99 VAL A O 1
ATOM 747 N N . ARG A 1 100 ? -13.399 -5.343 4.516 1.00 97.00 100 ARG A N 1
ATOM 748 C CA . ARG A 1 100 ? -12.616 -6.576 4.596 1.00 97.00 100 ARG A CA 1
ATOM 749 C C . ARG A 1 100 ? -12.080 -6.909 3.212 1.00 97.00 100 ARG A C 1
ATOM 751 O O . ARG A 1 100 ? -12.701 -6.570 2.210 1.00 97.00 100 ARG A O 1
ATOM 758 N N . GLY A 1 101 ? -10.933 -7.569 3.159 1.00 97.12 101 GLY A N 1
ATOM 759 C CA . GLY A 1 101 ? -10.316 -7.923 1.887 1.00 97.12 101 GLY A CA 1
ATOM 760 C C . GLY A 1 101 ? -8.840 -8.240 2.016 1.00 97.12 101 GLY A C 1
ATOM 761 O O . GLY A 1 101 ? -8.262 -8.144 3.102 1.00 97.12 101 GLY A O 1
ATOM 762 N N . ALA A 1 102 ? -8.239 -8.613 0.893 1.00 98.00 102 ALA A N 1
ATOM 763 C CA . ALA A 1 102 ? -6.819 -8.896 0.821 1.00 98.00 102 ALA A CA 1
ATOM 764 C C . ALA A 1 102 ? -5.977 -7.635 1.059 1.00 98.00 102 ALA A C 1
ATOM 766 O O . ALA A 1 102 ? -6.452 -6.503 0.913 1.00 98.00 102 ALA A O 1
ATOM 767 N N . LEU A 1 103 ? -4.713 -7.848 1.409 1.00 98.56 103 LEU A N 1
ATOM 768 C CA . LEU A 1 103 ? -3.709 -6.800 1.511 1.00 98.56 103 LEU A CA 1
ATOM 769 C C . LEU A 1 103 ? -2.560 -7.136 0.564 1.00 98.56 103 LEU A C 1
ATOM 771 O O . LEU A 1 103 ? -2.054 -8.254 0.591 1.00 98.56 103 LEU A O 1
ATOM 775 N N . VAL A 1 104 ? -2.181 -6.206 -0.301 1.00 98.88 104 VAL A N 1
ATOM 776 C CA . VAL A 1 104 ? -1.237 -6.478 -1.390 1.00 98.88 104 VAL A CA 1
ATOM 777 C C . VAL A 1 104 ? -0.135 -5.435 -1.408 1.00 98.88 104 VAL A C 1
ATOM 779 O O . VAL A 1 104 ? -0.407 -4.265 -1.154 1.00 98.88 104 VAL A O 1
ATOM 782 N N . GLU A 1 105 ? 1.085 -5.855 -1.727 1.00 98.88 105 GLU A N 1
ATOM 783 C CA . GLU A 1 105 ? 2.180 -4.950 -2.075 1.00 98.88 105 GLU A CA 1
ATOM 784 C C . GLU A 1 105 ? 2.867 -5.401 -3.366 1.00 98.88 105 GLU A C 1
ATOM 786 O O . GLU A 1 105 ? 3.146 -6.592 -3.535 1.00 98.88 105 GLU A O 1
ATOM 791 N N . ILE A 1 106 ? 3.116 -4.442 -4.259 1.00 98.69 106 ILE A N 1
ATOM 792 C CA . ILE A 1 106 ? 4.034 -4.573 -5.396 1.00 98.69 106 ILE A CA 1
ATOM 793 C C . ILE A 1 106 ? 5.369 -3.950 -5.002 1.00 98.69 106 ILE A C 1
ATOM 795 O O . ILE A 1 106 ? 5.373 -2.808 -4.556 1.00 98.69 106 ILE A O 1
ATOM 799 N N . GLY A 1 107 ? 6.458 -4.694 -5.205 1.00 97.88 107 GLY A N 1
ATOM 800 C CA . GLY A 1 107 ? 7.807 -4.328 -4.785 1.00 97.88 107 GLY A CA 1
ATOM 801 C C . GLY A 1 107 ? 7.987 -4.544 -3.288 1.00 97.88 107 GLY A C 1
ATOM 802 O O . GLY A 1 107 ? 7.827 -3.630 -2.488 1.00 97.88 107 GLY A O 1
ATOM 803 N N . VAL A 1 108 ? 8.290 -5.782 -2.885 1.00 97.69 108 VAL A N 1
ATOM 804 C CA . VAL A 1 108 ? 8.460 -6.120 -1.460 1.00 97.69 108 VAL A CA 1
ATOM 805 C C . VAL A 1 108 ? 9.920 -6.214 -1.042 1.00 97.69 108 VAL A C 1
ATOM 807 O O . VAL A 1 108 ? 10.216 -6.110 0.149 1.00 97.69 108 VAL A O 1
ATOM 810 N N . PHE A 1 109 ? 10.850 -6.409 -1.978 1.00 95.81 109 PHE A N 1
ATOM 811 C CA . PHE A 1 109 ? 12.283 -6.531 -1.735 1.00 95.81 109 PHE A CA 1
ATOM 812 C C . PHE A 1 109 ? 12.619 -7.582 -0.656 1.00 95.81 109 PHE A C 1
ATOM 814 O O . PHE A 1 109 ? 12.630 -8.778 -0.916 1.00 95.81 109 PHE A O 1
ATOM 821 N N . HIS A 1 110 ? 12.919 -7.154 0.573 1.00 97.12 110 HIS A N 1
ATOM 822 C CA . HIS A 1 110 ? 13.190 -8.016 1.734 1.00 97.12 110 HIS A CA 1
ATOM 823 C C . HIS A 1 110 ? 12.073 -7.937 2.798 1.00 97.12 110 HIS A C 1
ATOM 825 O O . HIS A 1 110 ? 12.174 -8.569 3.852 1.00 97.12 110 HIS A O 1
ATOM 831 N N . GLY A 1 111 ? 11.016 -7.168 2.525 1.00 97.56 111 GLY A N 1
ATOM 832 C CA . GLY A 1 111 ? 9.733 -7.163 3.223 1.00 97.56 111 GLY A CA 1
ATOM 833 C C . GLY A 1 111 ? 9.530 -6.057 4.261 1.00 97.56 111 GLY A C 1
ATOM 834 O O . GLY A 1 111 ? 8.551 -6.107 5.000 1.00 97.56 111 GLY A O 1
ATOM 835 N N . LYS A 1 112 ? 10.421 -5.060 4.358 1.00 96.56 112 LYS A N 1
ATOM 836 C CA . LYS A 1 112 ? 10.351 -4.026 5.412 1.00 96.56 112 LYS A CA 1
ATOM 837 C C . LYS A 1 112 ? 9.060 -3.185 5.363 1.00 96.56 112 LYS A C 1
ATOM 839 O O . LYS A 1 112 ? 8.523 -2.832 6.413 1.00 96.56 112 LYS A O 1
ATOM 844 N N . SER A 1 113 ? 8.559 -2.864 4.177 1.00 96.12 113 SER A N 1
ATOM 845 C CA . SER A 1 113 ? 7.281 -2.169 3.947 1.00 96.12 113 SER A CA 1
ATOM 846 C C . SER A 1 113 ? 6.078 -3.121 3.977 1.00 96.12 113 SER A C 1
ATOM 848 O O . SER A 1 113 ? 5.014 -2.754 4.489 1.00 96.12 113 SER A O 1
ATOM 850 N N . PHE A 1 114 ? 6.289 -4.373 3.564 1.00 98.25 114 PHE A N 1
ATOM 851 C CA . PHE A 1 114 ? 5.266 -5.415 3.529 1.00 98.25 114 PHE A CA 1
ATOM 852 C C . PHE A 1 114 ? 4.775 -5.853 4.912 1.00 98.25 114 PHE A C 1
ATOM 854 O O . PHE A 1 114 ? 3.579 -6.067 5.114 1.00 98.25 114 PHE A O 1
ATOM 861 N N . MET A 1 115 ? 5.667 -6.016 5.897 1.00 97.00 115 MET A N 1
ATOM 862 C CA . MET A 1 115 ? 5.255 -6.602 7.181 1.00 97.00 115 MET A CA 1
ATOM 863 C C . MET A 1 115 ? 4.203 -5.783 7.941 1.00 97.00 115 MET A C 1
ATOM 865 O O . MET A 1 115 ? 3.245 -6.390 8.420 1.00 97.00 115 MET A O 1
ATOM 869 N N . PRO A 1 116 ? 4.298 -4.442 8.063 1.00 96.94 116 PRO A N 1
ATOM 870 C CA . PRO A 1 116 ? 3.236 -3.633 8.659 1.00 96.94 116 PRO A CA 1
ATOM 871 C C . PRO A 1 116 ? 1.871 -3.860 8.020 1.00 96.94 116 PRO A C 1
ATOM 873 O O . PRO A 1 116 ? 0.864 -3.939 8.722 1.00 96.94 116 PRO A O 1
ATOM 876 N N . LEU A 1 117 ? 1.845 -3.979 6.691 1.00 96.38 117 LEU A N 1
ATOM 877 C CA . LEU A 1 117 ? 0.642 -4.291 5.939 1.00 96.38 117 LEU A CA 1
ATOM 878 C C . LEU A 1 117 ? 0.128 -5.680 6.351 1.00 96.38 117 LEU A C 1
ATOM 880 O O . LEU A 1 117 ? -1.016 -5.808 6.782 1.00 96.38 117 LEU A O 1
ATOM 884 N N . ALA A 1 118 ? 0.983 -6.704 6.317 1.00 96.06 118 ALA A N 1
ATOM 885 C CA . ALA A 1 118 ? 0.618 -8.072 6.682 1.00 96.06 118 ALA A CA 1
ATOM 886 C C . ALA A 1 118 ? 0.125 -8.217 8.134 1.00 96.06 118 ALA A C 1
ATOM 888 O O . ALA A 1 118 ? -0.810 -8.972 8.406 1.00 96.06 118 ALA A O 1
ATOM 889 N N . LEU A 1 119 ? 0.687 -7.453 9.071 1.00 95.94 119 LEU A N 1
ATOM 890 C CA . LEU A 1 119 ? 0.300 -7.474 10.484 1.00 95.94 119 LEU A CA 1
ATOM 891 C C . LEU A 1 119 ? -1.114 -6.919 10.742 1.00 95.94 119 LEU A C 1
ATOM 893 O O . LEU A 1 119 ? -1.723 -7.281 11.753 1.00 95.94 119 LEU A O 1
ATOM 897 N N . LEU A 1 120 ? -1.665 -6.098 9.834 1.00 95.75 120 LEU A N 1
ATOM 898 C CA . LEU A 1 120 ? -3.047 -5.593 9.900 1.00 95.75 120 LEU A CA 1
ATOM 899 C C . LEU A 1 120 ? -4.107 -6.610 9.451 1.00 95.75 120 LEU A C 1
ATOM 901 O O . LEU A 1 120 ? -5.310 -6.338 9.584 1.00 95.75 120 LEU A O 1
ATOM 905 N N . ARG A 1 121 ? -3.691 -7.747 8.889 1.00 94.00 121 ARG A N 1
ATOM 906 C CA . ARG A 1 121 ? -4.571 -8.797 8.366 1.00 94.00 121 ARG A CA 1
ATOM 907 C C . ARG A 1 121 ? -5.546 -9.301 9.433 1.00 94.00 121 ARG A C 1
ATOM 909 O O . ARG A 1 121 ? -5.194 -9.508 10.593 1.00 94.00 121 ARG A O 1
ATOM 916 N N . GLN A 1 122 ? -6.795 -9.512 9.031 1.00 92.12 122 GLN A N 1
ATOM 917 C CA . GLN A 1 122 ? -7.849 -10.076 9.876 1.00 92.12 122 GLN A CA 1
ATOM 918 C C . GLN A 1 122 ? -8.059 -11.573 9.589 1.00 92.12 122 GLN A C 1
ATOM 920 O O . GLN A 1 122 ? -7.713 -12.044 8.503 1.00 92.12 122 GLN A O 1
ATOM 925 N N . PRO A 1 123 ? -8.683 -12.341 10.506 1.00 89.62 123 PRO A N 1
ATOM 926 C CA . PRO A 1 123 ? -9.051 -13.732 10.242 1.00 89.62 123 PRO A CA 1
ATOM 927 C C . PRO A 1 123 ? -9.810 -13.898 8.917 1.00 89.62 123 PRO A C 1
ATOM 929 O O . PRO A 1 123 ? -10.826 -13.240 8.693 1.00 89.62 123 PRO A O 1
ATOM 932 N N . GLY A 1 124 ? -9.312 -14.776 8.044 1.00 89.62 124 GLY A N 1
ATOM 933 C CA . GLY A 1 124 ? -9.880 -15.042 6.717 1.00 89.62 124 GLY A CA 1
ATOM 934 C C . GLY A 1 124 ? -9.363 -14.143 5.588 1.00 89.62 124 GLY A C 1
ATOM 935 O O . GLY A 1 124 ? -9.580 -14.479 4.429 1.00 89.62 124 GLY A O 1
ATOM 936 N N . GLU A 1 125 ? -8.653 -13.055 5.894 1.00 94.38 125 GLU A N 1
ATOM 937 C CA . GLU A 1 125 ? -7.968 -12.245 4.880 1.00 94.38 125 GLU A CA 1
ATOM 938 C C . GLU A 1 125 ? -6.631 -12.877 4.487 1.00 94.38 125 GLU A C 1
ATOM 940 O O . GLU A 1 125 ? -6.012 -13.592 5.286 1.00 94.38 125 GLU A O 1
ATOM 945 N N . ARG A 1 126 ? -6.191 -12.578 3.263 1.00 95.81 126 ARG A N 1
ATOM 946 C CA . ARG A 1 126 ? -4.904 -12.992 2.698 1.00 95.81 126 ARG A CA 1
ATOM 947 C C . ARG A 1 126 ? -4.015 -11.789 2.420 1.00 95.81 126 ARG A C 1
ATOM 949 O O . ARG A 1 126 ? -4.509 -10.686 2.186 1.00 95.81 126 ARG A O 1
ATOM 956 N N . CYS A 1 127 ? -2.714 -12.032 2.408 1.00 98.00 127 CYS A N 1
ATOM 957 C CA . CYS A 1 127 ? -1.708 -11.096 1.947 1.00 98.00 127 CYS A CA 1
ATOM 958 C C . CYS A 1 127 ? -1.070 -11.605 0.655 1.00 98.00 127 CYS A C 1
ATOM 960 O O . CYS A 1 127 ? -0.827 -12.805 0.522 1.00 98.00 127 CYS A O 1
ATOM 962 N N . VAL A 1 128 ? -0.787 -10.700 -0.279 1.00 98.69 128 VAL A N 1
ATOM 963 C CA . VAL A 1 128 ? -0.070 -11.019 -1.519 1.00 98.69 128 VAL A CA 1
ATOM 964 C C . VAL A 1 128 ? 1.154 -10.119 -1.629 1.00 98.69 128 VAL A C 1
ATOM 966 O O . VAL A 1 128 ? 1.025 -8.898 -1.616 1.00 98.69 128 VAL A O 1
ATOM 969 N N . ALA A 1 129 ? 2.328 -10.731 -1.721 1.00 98.69 129 ALA A N 1
ATOM 970 C CA . ALA A 1 129 ? 3.588 -10.057 -2.010 1.00 98.69 129 ALA A CA 1
ATOM 971 C C . ALA A 1 129 ? 3.936 -10.267 -3.485 1.00 98.69 129 ALA A C 1
ATOM 973 O O . ALA A 1 129 ? 3.909 -11.408 -3.947 1.00 98.69 129 ALA A O 1
ATOM 974 N N . ILE A 1 130 ? 4.236 -9.196 -4.214 1.00 98.62 130 ILE A N 1
ATOM 975 C CA . ILE A 1 130 ? 4.554 -9.239 -5.644 1.00 98.62 130 ILE A CA 1
ATOM 976 C C . ILE A 1 130 ? 5.935 -8.621 -5.840 1.00 98.62 130 ILE A C 1
ATOM 978 O O . ILE A 1 130 ? 6.144 -7.471 -5.466 1.00 98.62 130 ILE A O 1
ATOM 982 N N . ASP A 1 131 ? 6.873 -9.371 -6.409 1.00 98.12 131 ASP A N 1
ATOM 983 C CA . ASP A 1 131 ? 8.228 -8.892 -6.701 1.00 98.12 131 ASP A CA 1
ATOM 984 C C . ASP A 1 131 ? 8.861 -9.735 -7.809 1.00 98.12 131 ASP A C 1
ATOM 986 O O . ASP A 1 131 ? 8.494 -10.893 -7.993 1.00 98.12 131 ASP A O 1
ATOM 990 N N . CYS A 1 132 ? 9.838 -9.181 -8.519 1.00 95.56 132 CYS A N 1
ATOM 991 C CA . CYS A 1 132 ? 10.642 -9.938 -9.476 1.00 95.56 132 CYS A CA 1
ATOM 992 C C . CYS A 1 132 ? 11.764 -10.756 -8.810 1.00 95.56 132 CYS A C 1
ATOM 994 O O . CYS A 1 132 ? 12.277 -11.679 -9.438 1.00 95.56 132 CYS A O 1
ATOM 996 N N . PHE A 1 133 ? 12.128 -10.440 -7.558 1.00 95.19 133 PHE A N 1
ATOM 997 C CA . PHE A 1 133 ? 13.218 -11.036 -6.778 1.00 95.19 133 PHE A CA 1
ATOM 998 C C . PHE A 1 133 ? 14.465 -11.307 -7.624 1.00 95.19 133 PHE A C 1
ATOM 1000 O O . PHE A 1 133 ? 15.148 -10.372 -8.023 1.00 95.19 133 PHE A O 1
ATOM 1007 N N . GLU A 1 134 ? 14.789 -12.563 -7.924 1.00 94.31 134 GLU A N 1
ATOM 1008 C CA . GLU A 1 134 ? 15.995 -12.926 -8.662 1.00 94.31 134 GLU A CA 1
ATOM 1009 C C . GLU A 1 134 ? 15.928 -12.594 -10.170 1.00 94.31 134 GLU A C 1
ATOM 1011 O O . GLU A 1 134 ? 16.978 -12.528 -10.818 1.00 94.31 134 GLU A O 1
ATOM 1016 N N . ASP A 1 135 ? 14.744 -12.337 -10.746 1.00 92.06 135 ASP A N 1
ATOM 1017 C CA . ASP A 1 135 ? 14.589 -11.928 -12.150 1.00 92.06 135 ASP A CA 1
ATOM 1018 C C . ASP A 1 135 ? 14.927 -10.446 -12.364 1.00 92.06 135 ASP A C 1
ATOM 1020 O O . ASP A 1 135 ? 14.089 -9.574 -12.602 1.00 92.06 135 ASP A O 1
ATOM 1024 N N . GLN A 1 136 ? 16.225 -10.165 -12.347 1.00 89.38 136 GLN A N 1
ATOM 1025 C CA . GLN A 1 136 ? 16.767 -8.827 -12.559 1.00 89.38 136 GLN A CA 1
ATOM 1026 C C . GLN A 1 136 ? 16.606 -8.311 -14.001 1.00 89.38 136 GLN A C 1
ATOM 1028 O O . GLN A 1 136 ? 16.953 -7.163 -14.275 1.00 89.38 136 GLN A O 1
ATOM 1033 N N . SER A 1 137 ? 16.074 -9.115 -14.933 1.00 89.19 137 SER A N 1
ATOM 1034 C CA . SER A 1 137 ? 15.718 -8.620 -16.269 1.00 89.19 137 SER A CA 1
ATOM 1035 C C . SER A 1 137 ? 14.453 -7.753 -16.247 1.00 89.19 137 SER A C 1
ATOM 1037 O O . SER A 1 137 ? 14.329 -6.828 -17.053 1.00 89.19 137 SER A O 1
ATOM 1039 N N . ALA A 1 138 ? 13.562 -7.993 -15.279 1.00 83.69 138 ALA A N 1
ATOM 1040 C CA . ALA A 1 138 ? 12.375 -7.183 -15.031 1.00 83.69 138 ALA A CA 1
ATOM 1041 C C . ALA A 1 138 ? 12.682 -5.887 -14.250 1.00 83.69 138 ALA A C 1
ATOM 1043 O O . ALA A 1 138 ? 11.938 -4.913 -14.369 1.00 83.69 138 ALA A O 1
ATOM 1044 N N . ASN A 1 139 ? 13.801 -5.840 -13.515 1.00 86.75 139 ASN A N 1
ATOM 1045 C CA . ASN A 1 139 ? 14.262 -4.678 -12.747 1.00 86.75 139 ASN A CA 1
ATOM 1046 C C . ASN A 1 139 ? 14.911 -3.603 -13.642 1.00 86.75 139 ASN A C 1
ATOM 1048 O O . ASN A 1 139 ? 16.136 -3.476 -13.740 1.00 86.75 139 ASN A O 1
ATOM 1052 N N . THR A 1 140 ? 14.082 -2.828 -14.339 1.00 85.69 140 THR A N 1
ATOM 1053 C CA . THR A 1 140 ? 14.552 -1.901 -15.378 1.00 85.69 140 THR A CA 1
ATOM 1054 C C . THR A 1 140 ? 15.262 -0.649 -14.856 1.00 85.69 140 THR A C 1
ATOM 1056 O O . THR A 1 140 ? 16.063 -0.074 -15.593 1.00 85.69 140 THR A O 1
ATOM 1059 N N . ASP A 1 141 ? 15.014 -0.231 -13.612 1.00 84.69 141 ASP A N 1
ATOM 1060 C CA . ASP A 1 141 ? 15.631 0.963 -13.009 1.00 84.69 141 ASP A CA 1
ATOM 1061 C C . ASP A 1 141 ? 16.803 0.656 -12.058 1.00 84.69 141 ASP A C 1
ATOM 1063 O O . ASP A 1 141 ? 17.550 1.567 -11.698 1.00 84.69 141 ASP A O 1
ATOM 1067 N N . ARG A 1 142 ? 17.004 -0.623 -11.696 1.00 83.69 142 ARG A N 1
ATOM 1068 C CA . ARG A 1 142 ? 18.062 -1.102 -10.790 1.00 83.69 142 ARG A CA 1
ATOM 1069 C C . ARG A 1 142 ? 17.998 -0.485 -9.387 1.00 83.69 142 ARG A C 1
ATOM 1071 O O . ARG A 1 142 ? 19.027 -0.362 -8.721 1.00 83.69 142 ARG A O 1
ATOM 1078 N N . SER A 1 143 ? 16.806 -0.101 -8.936 1.00 75.06 143 SER A N 1
ATOM 1079 C CA . SER A 1 143 ? 16.569 0.552 -7.640 1.00 75.06 143 SER A CA 1
ATOM 1080 C C . SER A 1 143 ? 16.741 -0.386 -6.430 1.00 75.06 143 SER A C 1
ATOM 1082 O O . SER A 1 143 ? 17.010 0.083 -5.321 1.00 75.06 143 SER A O 1
ATOM 1084 N N . GLY A 1 144 ? 16.709 -1.709 -6.636 1.00 80.69 144 GLY A N 1
ATOM 1085 C CA . GLY A 1 144 ? 17.044 -2.721 -5.627 1.00 80.69 144 GLY A CA 1
ATOM 1086 C C . GLY A 1 144 ? 17.086 -4.149 -6.182 1.00 80.69 144 GLY A C 1
ATOM 1087 O O . GLY A 1 144 ? 16.445 -4.445 -7.180 1.00 80.69 144 GLY A O 1
ATOM 1088 N N . GLU A 1 145 ? 17.842 -5.042 -5.538 1.00 87.94 145 GLU A N 1
ATOM 1089 C CA . GLU A 1 145 ? 17.950 -6.470 -5.900 1.00 87.94 145 GLU A CA 1
ATOM 1090 C C . GLU A 1 145 ? 17.305 -7.327 -4.799 1.00 87.94 145 GLU A C 1
ATOM 1092 O O . GLU A 1 145 ? 17.952 -7.627 -3.789 1.00 87.94 145 GLU A O 1
ATOM 1097 N N . GLY A 1 146 ? 16.007 -7.621 -4.940 1.00 88.19 146 GLY A N 1
ATOM 1098 C CA . GLY A 1 146 ? 15.248 -8.432 -3.982 1.00 88.19 146 GLY A CA 1
ATOM 1099 C C . GLY A 1 146 ? 15.786 -9.858 -3.849 1.00 88.19 146 GLY A C 1
ATOM 1100 O O . GLY A 1 146 ? 16.404 -10.388 -4.766 1.00 88.19 146 GLY A O 1
ATOM 1101 N N . ASP A 1 147 ? 15.534 -10.478 -2.696 1.00 95.12 147 ASP A N 1
ATOM 1102 C CA . ASP A 1 147 ? 15.932 -11.858 -2.392 1.00 95.12 147 ASP A CA 1
ATOM 1103 C C . ASP A 1 147 ? 14.736 -12.580 -1.763 1.00 95.12 147 ASP A C 1
ATOM 1105 O O . ASP A 1 147 ? 14.306 -12.248 -0.648 1.00 95.12 147 ASP A O 1
ATOM 1109 N N . ALA A 1 148 ? 14.189 -13.566 -2.480 1.00 96.62 148 ALA A N 1
ATOM 1110 C CA . ALA A 1 148 ? 12.977 -14.271 -2.071 1.00 96.62 148 ALA A CA 1
ATOM 1111 C C . ALA A 1 148 ? 13.186 -15.062 -0.768 1.00 96.62 148 ALA A C 1
ATOM 1113 O O . ALA A 1 148 ? 12.288 -15.160 0.079 1.00 96.62 148 ALA A O 1
ATOM 1114 N N . VAL A 1 149 ? 14.392 -15.602 -0.563 1.00 97.25 149 VAL A N 1
ATOM 1115 C CA . VAL A 1 149 ? 14.755 -16.364 0.638 1.00 97.25 149 VAL A CA 1
ATOM 1116 C C . VAL A 1 149 ? 14.846 -15.436 1.847 1.00 97.25 149 VAL A C 1
ATOM 1118 O O . VAL A 1 149 ? 14.312 -15.752 2.916 1.00 97.25 149 VAL A O 1
ATOM 1121 N N . ALA A 1 150 ? 15.489 -14.278 1.693 1.00 97.06 150 ALA A N 1
ATOM 1122 C CA . ALA A 1 150 ? 15.578 -13.260 2.729 1.00 97.06 150 ALA A CA 1
ATOM 1123 C C . ALA A 1 150 ? 14.192 -12.710 3.077 1.00 97.06 150 ALA A C 1
ATOM 1125 O O . ALA A 1 150 ? 13.866 -12.613 4.262 1.00 97.06 150 ALA A O 1
ATOM 1126 N N . PHE A 1 151 ? 13.363 -12.421 2.069 1.00 98.00 151 PHE A N 1
ATOM 1127 C CA . PHE A 1 151 ? 11.980 -11.994 2.254 1.00 98.00 151 PHE A CA 1
ATOM 1128 C C . PHE A 1 151 ? 11.196 -12.989 3.116 1.00 98.00 151 PHE A C 1
ATOM 1130 O O . PHE A 1 151 ? 10.694 -12.613 4.177 1.00 98.00 151 PHE A O 1
ATOM 1137 N N . ARG A 1 152 ? 11.152 -14.277 2.740 1.00 97.50 152 ARG A N 1
ATOM 1138 C CA . ARG A 1 152 ? 10.403 -15.286 3.514 1.00 97.50 152 ARG A CA 1
ATOM 1139 C C . ARG A 1 152 ? 10.951 -15.474 4.925 1.00 97.50 152 ARG A C 1
ATOM 1141 O O . ARG A 1 152 ? 10.180 -15.550 5.878 1.00 97.50 152 ARG A O 1
ATOM 1148 N N . LYS A 1 153 ? 12.277 -15.472 5.090 1.00 97.12 153 LYS A N 1
ATOM 1149 C CA . LYS A 1 153 ? 12.903 -15.529 6.418 1.00 97.12 153 LYS A CA 1
ATOM 1150 C C . LYS A 1 153 ? 12.464 -14.358 7.302 1.00 97.12 153 LYS A C 1
ATOM 1152 O O . LYS A 1 153 ? 12.220 -14.557 8.495 1.00 97.12 153 LYS A O 1
ATOM 1157 N N . ASN A 1 154 ? 12.380 -13.155 6.737 1.00 97.44 154 ASN A N 1
ATOM 1158 C CA . ASN A 1 154 ? 11.942 -11.967 7.461 1.00 97.44 154 ASN A CA 1
ATOM 1159 C C . ASN A 1 154 ? 10.452 -12.038 7.796 1.00 97.44 154 ASN A C 1
ATOM 1161 O O . ASN A 1 154 ? 10.103 -11.726 8.930 1.00 97.44 154 ASN A O 1
ATOM 1165 N N . VAL A 1 155 ? 9.598 -12.526 6.882 1.00 95.81 155 VAL A N 1
ATOM 1166 C CA . VAL A 1 155 ? 8.171 -12.771 7.165 1.00 95.81 155 VAL A CA 1
ATOM 1167 C C . VAL A 1 155 ? 8.034 -13.643 8.408 1.00 95.81 155 VAL A C 1
ATOM 1169 O O . VAL A 1 155 ? 7.393 -13.252 9.383 1.00 95.81 155 VAL A O 1
ATOM 1172 N N . ASP A 1 156 ? 8.691 -14.800 8.403 1.00 93.75 156 ASP A N 1
ATOM 1173 C CA . ASP A 1 156 ? 8.616 -15.762 9.497 1.00 93.75 156 ASP A CA 1
ATOM 1174 C C . ASP A 1 156 ? 9.127 -15.177 10.819 1.00 93.75 156 ASP A C 1
ATOM 1176 O O . ASP A 1 156 ? 8.549 -15.404 11.886 1.00 93.75 156 ASP A O 1
ATOM 1180 N N . ALA A 1 157 ? 10.232 -14.427 10.769 1.00 95.06 157 ALA A N 1
ATOM 1181 C CA . ALA A 1 157 ? 10.795 -13.768 11.940 1.00 95.06 157 ALA A CA 1
ATOM 1182 C C . ALA A 1 157 ? 9.850 -12.698 12.499 1.00 95.06 157 ALA A C 1
ATOM 1184 O O . ALA A 1 157 ? 9.648 -12.649 13.714 1.00 95.06 157 ALA A O 1
ATOM 1185 N N . THR A 1 158 ? 9.234 -11.893 11.633 1.00 95.38 158 THR A N 1
ATOM 1186 C CA . THR A 1 158 ? 8.295 -10.850 12.040 1.00 95.38 158 THR A CA 1
ATOM 1187 C C . THR A 1 158 ? 7.014 -11.430 12.613 1.00 95.38 158 THR A C 1
ATOM 1189 O O . THR A 1 158 ? 6.588 -10.981 13.675 1.00 95.38 158 THR A O 1
ATOM 1192 N N . MET A 1 159 ? 6.429 -12.455 11.989 1.00 92.56 159 MET A N 1
ATOM 1193 C CA . MET A 1 159 ? 5.218 -13.094 12.517 1.00 92.56 159 MET A CA 1
ATOM 1194 C C . MET A 1 159 ? 5.477 -13.719 13.892 1.00 92.56 159 MET A C 1
ATOM 1196 O O . MET A 1 159 ? 4.667 -13.549 14.798 1.00 92.56 159 MET A O 1
ATOM 1200 N N . ARG A 1 160 ? 6.642 -14.349 14.110 1.00 91.81 160 ARG A N 1
ATOM 1201 C CA . ARG A 1 160 ? 7.029 -14.841 15.447 1.00 91.81 160 ARG A CA 1
ATOM 1202 C C . ARG A 1 160 ? 7.235 -13.729 16.476 1.00 91.81 160 ARG A C 1
ATOM 1204 O O . ARG A 1 160 ? 6.951 -13.944 17.647 1.00 91.81 160 ARG A O 1
ATOM 1211 N N . ALA A 1 161 ? 7.782 -12.587 16.065 1.00 93.06 161 ALA A N 1
ATOM 1212 C CA . ALA A 1 161 ? 8.133 -11.501 16.979 1.00 93.06 161 ALA A CA 1
ATOM 1213 C C . ALA A 1 161 ? 6.954 -10.573 17.308 1.00 93.06 161 ALA A C 1
ATOM 1215 O O . ALA A 1 161 ? 6.911 -10.007 18.397 1.00 93.06 161 ALA A O 1
ATOM 1216 N N . CYS A 1 162 ? 6.031 -10.383 16.363 1.00 93.38 162 CYS A N 1
ATOM 1217 C CA . CYS A 1 162 ? 5.013 -9.336 16.440 1.00 93.38 162 CYS A CA 1
ATOM 1218 C C . CYS A 1 162 ? 3.590 -9.879 16.589 1.00 93.38 162 CYS A C 1
ATOM 1220 O O . CYS A 1 162 ? 2.726 -9.133 17.047 1.00 93.38 162 CYS A O 1
ATOM 1222 N N . CYS A 1 163 ? 3.318 -11.136 16.223 1.00 87.81 163 CYS A N 1
ATOM 1223 C CA . CYS A 1 163 ? 1.991 -11.723 16.391 1.00 87.81 163 CYS A CA 1
ATOM 1224 C C . CYS A 1 163 ? 1.828 -12.415 17.747 1.00 87.81 163 CYS A C 1
ATOM 1226 O O . CYS A 1 163 ? 2.741 -13.022 18.294 1.00 87.81 163 CYS A O 1
ATOM 1228 N N . ASP A 1 164 ? 0.601 -12.376 18.253 1.00 74.06 164 ASP A N 1
ATOM 1229 C CA . ASP A 1 164 ? 0.136 -12.965 19.512 1.00 74.06 164 ASP A CA 1
ATOM 1230 C C . ASP A 1 164 ? -0.395 -14.406 19.354 1.00 74.06 164 ASP A C 1
ATOM 1232 O O . ASP A 1 164 ? -1.078 -14.926 20.232 1.00 74.06 164 ASP A O 1
ATOM 1236 N N . GLY A 1 165 ? -0.115 -15.059 18.219 1.00 60.75 165 GLY A N 1
ATOM 1237 C CA . GLY A 1 165 ? -0.508 -16.447 17.940 1.00 60.75 165 GLY A CA 1
ATOM 1238 C C . GLY A 1 165 ? -1.988 -16.667 17.592 1.00 60.75 165 GLY A C 1
ATOM 1239 O O . GLY A 1 165 ? -2.377 -17.798 17.318 1.00 60.75 165 GLY A O 1
ATOM 1240 N N . GLY A 1 166 ? -2.819 -15.616 17.568 1.00 62.66 166 GLY A N 1
ATOM 1241 C CA . GLY A 1 166 ? -4.268 -15.738 17.369 1.00 62.66 166 GLY A CA 1
ATOM 1242 C C . GLY A 1 166 ? -4.710 -15.989 15.920 1.00 62.66 166 GLY A C 1
ATOM 1243 O O . GLY A 1 166 ? -5.289 -17.026 15.608 1.00 62.66 166 GLY A O 1
ATOM 1244 N N . CYS A 1 167 ? -4.499 -15.026 15.013 1.00 53.81 167 CYS A N 1
ATOM 1245 C CA . CYS A 1 167 ? -5.119 -15.028 13.674 1.00 53.81 167 CYS A CA 1
ATOM 1246 C C . CYS A 1 167 ? -4.217 -15.521 12.527 1.00 53.81 167 CYS A C 1
ATOM 1248 O O . CYS A 1 167 ? -4.623 -15.480 11.361 1.00 53.81 167 CYS A O 1
ATOM 1250 N N . ASP A 1 168 ? -3.013 -15.997 12.844 1.00 58.28 168 ASP A N 1
ATOM 1251 C CA . ASP A 1 168 ? -1.972 -16.434 11.898 1.00 58.28 168 ASP A CA 1
ATOM 1252 C C . ASP A 1 168 ? -1.887 -17.963 11.750 1.00 58.28 168 ASP A C 1
ATOM 1254 O O . ASP A 1 168 ? -1.000 -18.479 11.083 1.00 58.28 168 ASP A O 1
ATOM 1258 N N . ALA A 1 169 ? -2.848 -18.695 12.324 1.00 55.59 169 ALA A N 1
ATOM 1259 C CA . ALA A 1 169 ? -2.864 -20.158 12.347 1.00 55.59 169 ALA A CA 1
ATOM 1260 C C . ALA A 1 169 ? -3.150 -20.834 10.989 1.00 55.59 169 ALA A C 1
ATOM 1262 O O . ALA A 1 169 ? -3.022 -22.051 10.885 1.00 55.59 169 ALA A O 1
ATOM 1263 N N . ARG A 1 170 ? -3.565 -20.091 9.952 1.00 63.41 170 ARG A N 1
ATOM 1264 C CA . ARG A 1 170 ? -3.731 -20.665 8.607 1.00 63.41 170 ARG A CA 1
ATOM 1265 C C . ARG A 1 170 ? -2.431 -20.552 7.832 1.00 63.41 170 ARG A C 1
ATOM 1267 O O . ARG A 1 170 ? -1.996 -19.439 7.592 1.00 63.41 170 ARG A O 1
ATOM 1274 N N . GLU A 1 171 ? -1.887 -21.665 7.355 1.00 69.94 171 GLU A N 1
ATOM 1275 C CA . GLU A 1 171 ? -0.674 -21.676 6.519 1.00 69.94 171 GLU A CA 1
ATOM 1276 C C . GLU A 1 171 ? -0.851 -20.937 5.175 1.00 69.94 171 GLU A C 1
ATOM 1278 O O . GLU A 1 171 ? 0.127 -20.485 4.590 1.00 69.94 171 GLU A O 1
ATOM 1283 N N . ASP A 1 172 ? -2.091 -20.742 4.705 1.00 85.62 172 ASP A N 1
ATOM 1284 C CA . ASP A 1 172 ? -2.421 -20.124 3.409 1.00 85.62 172 ASP A CA 1
ATOM 1285 C C . ASP A 1 172 ? -2.637 -18.597 3.457 1.00 85.62 172 ASP A C 1
ATOM 1287 O O . ASP A 1 172 ? -3.252 -18.020 2.554 1.00 85.62 172 ASP A O 1
ATOM 1291 N N . TRP A 1 173 ? -2.195 -17.927 4.526 1.00 92.06 173 TRP A N 1
ATOM 1292 C CA . TRP A 1 173 ? -2.419 -16.488 4.693 1.00 92.06 173 TRP A CA 1
ATOM 1293 C C . TRP A 1 173 ? -1.585 -15.627 3.735 1.00 92.06 173 TRP A C 1
ATOM 1295 O O . TRP A 1 173 ? -2.005 -14.509 3.439 1.00 92.06 173 TRP A O 1
ATOM 1305 N N . LEU A 1 174 ? -0.438 -16.126 3.260 1.00 95.88 174 LEU A N 1
ATOM 1306 C CA . LEU A 1 174 ? 0.490 -15.424 2.373 1.00 95.88 174 LEU A CA 1
ATOM 1307 C C . LEU A 1 174 ? 0.593 -16.124 1.017 1.00 95.88 174 LEU A C 1
ATOM 1309 O O . LEU A 1 174 ? 0.901 -17.311 0.950 1.00 95.88 174 LEU A O 1
ATOM 1313 N N . ALA A 1 175 ? 0.436 -15.357 -0.056 1.00 97.44 175 ALA A N 1
ATOM 1314 C CA . ALA A 1 175 ? 0.857 -15.736 -1.398 1.00 97.44 175 ALA A CA 1
ATOM 1315 C C . ALA A 1 175 ? 2.021 -14.844 -1.849 1.00 97.44 175 ALA A C 1
ATOM 1317 O O . ALA A 1 175 ? 2.001 -13.634 -1.629 1.00 97.44 175 ALA A O 1
ATOM 1318 N N . VAL A 1 176 ? 3.021 -15.441 -2.496 1.00 98.19 176 VAL A N 1
ATOM 1319 C CA . VAL A 1 176 ? 4.145 -14.722 -3.107 1.00 98.19 176 VAL A CA 1
ATOM 1320 C C . VAL A 1 176 ? 4.060 -14.922 -4.615 1.00 98.19 176 VAL A C 1
ATOM 1322 O O . VAL A 1 176 ? 4.056 -16.060 -5.080 1.00 98.19 176 VAL A O 1
ATOM 1325 N N . LEU A 1 177 ? 3.937 -13.827 -5.359 1.00 98.06 177 LEU A N 1
ATOM 1326 C CA . LEU A 1 177 ? 3.952 -13.808 -6.816 1.00 98.06 177 LEU A CA 1
ATOM 1327 C C . LEU A 1 177 ? 5.315 -13.291 -7.273 1.00 98.06 177 LEU A C 1
ATOM 1329 O O . LEU A 1 177 ? 5.570 -12.090 -7.254 1.00 98.06 177 LEU A O 1
ATOM 1333 N N . GLU A 1 178 ? 6.180 -14.223 -7.660 1.00 97.25 178 GLU A N 1
ATOM 1334 C CA . GLU A 1 178 ? 7.517 -13.944 -8.189 1.00 97.25 178 GLU A CA 1
ATOM 1335 C C . GLU A 1 178 ? 7.375 -13.608 -9.687 1.00 97.25 178 GLU A C 1
ATOM 1337 O O . GLU A 1 178 ? 7.390 -14.496 -10.539 1.00 97.25 178 GLU A O 1
ATOM 1342 N N . THR A 1 179 ? 7.072 -12.345 -10.003 1.00 96.06 179 THR A N 1
ATOM 1343 C CA . THR A 1 179 ? 6.716 -11.889 -11.356 1.00 96.06 179 THR A CA 1
ATOM 1344 C C . THR A 1 179 ? 7.032 -10.412 -11.567 1.00 96.06 179 THR A C 1
ATOM 1346 O O . THR A 1 179 ? 6.978 -9.605 -10.642 1.00 96.06 179 THR A O 1
ATOM 1349 N N . ASP A 1 180 ? 7.249 -10.038 -12.827 1.00 95.75 180 ASP A N 1
ATOM 1350 C CA . ASP A 1 180 ? 7.080 -8.659 -13.280 1.00 95.75 180 ASP A CA 1
ATOM 1351 C C . ASP A 1 180 ? 5.611 -8.239 -13.094 1.00 95.75 180 ASP A C 1
ATOM 1353 O O . ASP A 1 180 ? 4.700 -8.855 -13.663 1.00 95.75 180 ASP A O 1
ATOM 1357 N N . SER A 1 181 ? 5.371 -7.210 -12.280 1.00 96.44 181 SER A N 1
ATOM 1358 C CA . SER A 1 181 ? 4.027 -6.722 -11.965 1.00 96.44 181 SER A CA 1
ATOM 1359 C C . SER A 1 181 ? 3.303 -6.151 -13.184 1.00 96.44 181 SER A C 1
ATOM 1361 O O . SER A 1 181 ? 2.073 -6.213 -13.241 1.00 96.44 181 SER A O 1
ATOM 1363 N N . ARG A 1 182 ? 4.035 -5.688 -14.208 1.00 95.56 182 ARG A N 1
ATOM 1364 C CA . ARG A 1 182 ? 3.454 -5.149 -15.450 1.00 95.56 182 ARG A CA 1
ATOM 1365 C C . ARG A 1 182 ? 2.610 -6.189 -16.181 1.00 95.56 182 ARG A C 1
ATOM 1367 O O . ARG A 1 182 ? 1.587 -5.840 -16.763 1.00 95.56 182 ARG A O 1
ATOM 1374 N N . LEU A 1 183 ? 2.973 -7.469 -16.083 1.00 96.44 183 LEU A N 1
ATOM 1375 C CA . LEU A 1 183 ? 2.215 -8.573 -16.684 1.00 96.44 183 LEU A CA 1
ATOM 1376 C C . LEU A 1 183 ? 0.822 -8.734 -16.055 1.00 96.44 183 LEU A C 1
ATOM 1378 O O . LEU A 1 183 ? -0.116 -9.186 -16.713 1.00 96.44 183 LEU A O 1
ATOM 1382 N N . LEU A 1 184 ? 0.656 -8.319 -14.796 1.00 96.88 184 LEU A N 1
ATOM 1383 C CA . LEU A 1 184 ? -0.628 -8.375 -14.098 1.00 96.88 184 LEU A CA 1
ATOM 1384 C C . LEU A 1 184 ? -1.605 -7.297 -14.585 1.00 96.88 184 LEU A C 1
ATOM 1386 O O . LEU A 1 184 ? -2.807 -7.408 -14.329 1.00 96.88 184 LEU A O 1
ATOM 1390 N N . ALA A 1 185 ? -1.118 -6.252 -15.267 1.00 93.94 185 ALA A N 1
ATOM 1391 C CA . ALA A 1 185 ? -1.977 -5.231 -15.862 1.00 93.94 185 ALA A CA 1
ATOM 1392 C C . ALA A 1 185 ? -2.766 -5.793 -17.054 1.00 93.94 185 ALA A C 1
ATOM 1394 O O . ALA A 1 185 ? -3.923 -5.409 -17.250 1.00 93.94 185 ALA A O 1
ATOM 1395 N N . ASP A 1 186 ? -2.157 -6.727 -17.790 1.00 90.94 186 ASP A N 1
ATOM 1396 C CA . ASP A 1 186 ? -2.767 -7.434 -18.916 1.00 90.94 186 ASP A CA 1
ATOM 1397 C C . ASP A 1 186 ? -3.599 -8.635 -18.445 1.00 90.94 186 ASP A C 1
ATOM 1399 O O . ASP A 1 186 ? -4.724 -8.831 -18.911 1.00 90.94 186 ASP A O 1
ATOM 1403 N N . ASP A 1 187 ? -3.092 -9.407 -17.474 1.00 93.12 187 ASP A N 1
ATOM 1404 C CA . ASP A 1 187 ? -3.841 -10.489 -16.832 1.00 93.12 187 ASP A CA 1
ATOM 1405 C C . ASP A 1 187 ? -3.718 -10.488 -15.302 1.00 93.12 187 ASP A C 1
ATOM 1407 O O . ASP A 1 187 ? -2.801 -11.049 -14.706 1.00 93.12 187 ASP A O 1
ATOM 1411 N N . ALA A 1 188 ? -4.740 -9.951 -14.637 1.00 92.38 188 ALA A N 1
ATOM 1412 C CA . ALA A 1 188 ? -4.836 -9.979 -13.179 1.00 92.38 188 ALA A CA 1
ATOM 1413 C C . ALA A 1 188 ? -5.345 -11.323 -12.604 1.00 92.38 188 ALA A C 1
ATOM 1415 O O . ALA A 1 188 ? -5.654 -11.395 -11.411 1.00 92.38 188 ALA A O 1
ATOM 1416 N N . SER A 1 189 ? -5.483 -12.394 -13.401 1.00 95.00 189 SER A N 1
ATOM 1417 C CA . SER A 1 189 ? -5.935 -13.706 -12.911 1.00 95.00 189 SER 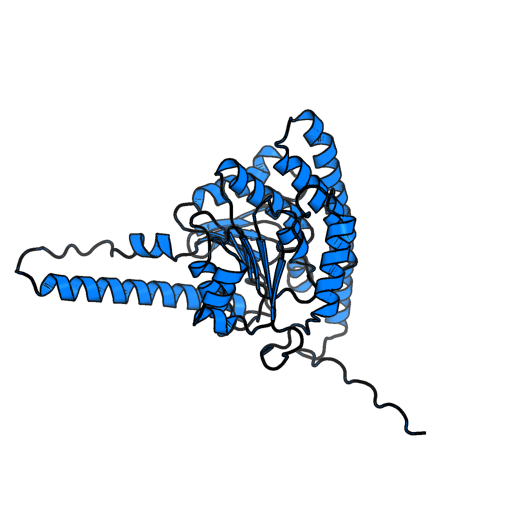A CA 1
ATOM 1418 C C . SER A 1 189 ? -5.060 -14.290 -11.791 1.00 95.00 189 SER A C 1
ATOM 1420 O O . SER A 1 189 ? -5.652 -14.735 -10.798 1.00 95.00 189 SER A O 1
ATOM 1422 N N . PRO A 1 190 ? -3.711 -14.203 -11.833 1.00 97.88 190 PRO A N 1
ATOM 1423 C CA . PRO A 1 190 ? -2.868 -14.720 -10.755 1.00 97.88 190 PRO A CA 1
ATOM 1424 C C . PRO A 1 190 ? -3.095 -13.954 -9.451 1.00 97.88 190 PRO A C 1
ATOM 1426 O O . PRO A 1 190 ? -3.273 -14.556 -8.392 1.00 97.88 190 PRO A O 1
ATOM 1429 N N . LEU A 1 191 ? -3.191 -12.622 -9.537 1.00 98.00 191 LEU A N 1
ATOM 1430 C CA . LEU A 1 191 ? -3.472 -11.763 -8.390 1.00 98.00 191 LEU A CA 1
ATOM 1431 C C . LEU A 1 191 ? -4.845 -12.062 -7.780 1.00 98.00 191 LEU A C 1
ATOM 1433 O O . LEU A 1 191 ? -4.951 -12.232 -6.568 1.00 98.00 191 LEU A O 1
ATOM 1437 N N . ARG A 1 192 ? -5.899 -12.170 -8.598 1.00 96.62 192 ARG A N 1
ATOM 1438 C CA . ARG A 1 192 ? -7.251 -12.486 -8.105 1.00 96.62 192 ARG A CA 1
ATOM 1439 C C . ARG A 1 192 ? -7.294 -13.841 -7.400 1.00 96.62 192 ARG A C 1
ATOM 1441 O O . ARG A 1 192 ? -7.913 -13.949 -6.343 1.00 96.62 192 ARG A O 1
ATOM 1448 N N . ALA A 1 193 ? -6.628 -14.852 -7.959 1.00 96.88 193 ALA A N 1
ATOM 1449 C CA . ALA A 1 193 ? -6.551 -16.181 -7.361 1.00 96.88 193 ALA A CA 1
ATOM 1450 C C . ALA A 1 193 ? -5.790 -16.167 -6.023 1.00 96.88 193 ALA A C 1
ATOM 1452 O O . ALA A 1 193 ? -6.261 -16.739 -5.037 1.00 96.88 193 ALA A O 1
ATOM 1453 N N . ALA A 1 194 ? -4.652 -15.468 -5.970 1.00 97.31 194 ALA A N 1
ATOM 1454 C CA . ALA A 1 194 ? -3.844 -15.317 -4.763 1.00 97.31 194 ALA A CA 1
ATOM 1455 C C . ALA A 1 194 ? -4.599 -14.561 -3.655 1.00 97.31 194 ALA A C 1
ATOM 1457 O O . ALA A 1 194 ? -4.722 -15.051 -2.530 1.00 97.31 194 ALA A O 1
ATOM 1458 N N . ALA A 1 195 ? -5.166 -13.400 -3.989 1.00 97.19 195 ALA A N 1
ATOM 1459 C CA . ALA A 1 195 ? -5.881 -12.536 -3.055 1.00 97.19 195 ALA A CA 1
ATOM 1460 C C . ALA A 1 195 ? -7.186 -13.169 -2.543 1.00 97.19 195 ALA A C 1
ATOM 1462 O O . ALA A 1 195 ? -7.550 -12.993 -1.378 1.00 97.19 195 ALA A O 1
ATOM 1463 N N . GLY A 1 196 ? -7.916 -13.887 -3.406 1.00 95.88 196 GLY A N 1
ATOM 1464 C CA . GLY A 1 196 ? -9.190 -14.544 -3.081 1.00 95.88 196 GLY A CA 1
ATOM 1465 C C . GLY A 1 196 ? -10.337 -13.593 -2.707 1.00 95.88 196 GLY A C 1
ATOM 1466 O O . GLY A 1 196 ? -11.425 -14.044 -2.363 1.00 95.88 196 GLY A O 1
ATOM 1467 N N . SER A 1 197 ? -10.103 -12.281 -2.742 1.00 96.56 197 SER A N 1
ATOM 1468 C CA . SER A 1 197 ? -11.056 -11.219 -2.418 1.00 96.56 197 SER A CA 1
ATOM 1469 C C . SER A 1 197 ? -10.553 -9.881 -2.978 1.00 96.56 197 SER A C 1
ATOM 1471 O O . SER A 1 197 ? -9.361 -9.773 -3.283 1.00 96.56 197 SER A O 1
ATOM 1473 N N . PRO A 1 198 ? -11.417 -8.856 -3.108 1.00 97.75 198 PRO A N 1
ATOM 1474 C CA . PRO A 1 198 ? -10.968 -7.504 -3.424 1.00 97.75 198 PRO A CA 1
ATOM 1475 C C . PRO A 1 198 ? -9.934 -6.991 -2.413 1.00 97.75 198 PRO A C 1
ATOM 1477 O O . PRO A 1 198 ? -9.985 -7.319 -1.225 1.00 97.75 198 PRO A O 1
ATOM 1480 N N . VAL A 1 199 ? -9.001 -6.165 -2.878 1.00 98.56 199 VAL A N 1
ATOM 1481 C CA . VAL A 1 199 ? 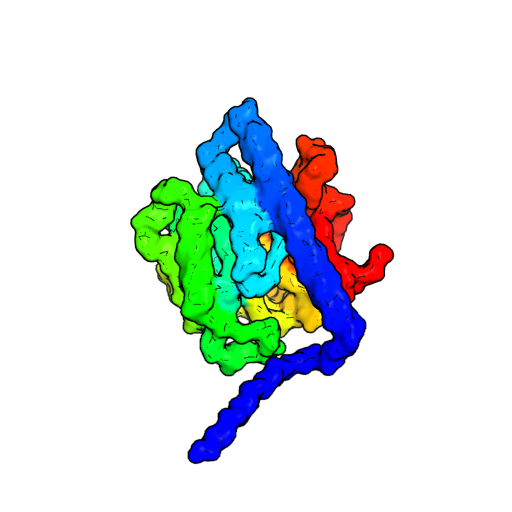-7.885 -5.671 -2.061 1.00 98.56 199 VAL A CA 1
ATOM 1482 C C . VAL A 1 199 ? -8.308 -4.436 -1.265 1.00 98.56 199 VAL A C 1
ATOM 1484 O O . VAL A 1 199 ? -8.639 -3.406 -1.848 1.00 98.56 199 VAL A O 1
ATOM 1487 N N . ARG A 1 200 ? -8.288 -4.497 0.072 1.00 98.38 200 ARG A N 1
ATOM 1488 C CA . ARG A 1 200 ? -8.639 -3.336 0.915 1.00 98.38 200 ARG A CA 1
ATOM 1489 C C . ARG A 1 200 ? -7.474 -2.376 1.149 1.00 98.38 200 ARG A C 1
ATOM 1491 O O . ARG A 1 200 ? -7.702 -1.194 1.382 1.00 98.38 200 ARG A O 1
ATOM 1498 N N . LEU A 1 201 ? -6.242 -2.877 1.102 1.00 98.62 201 LEU A N 1
ATOM 1499 C CA . LEU A 1 201 ? -5.019 -2.083 1.216 1.00 98.62 201 LEU A CA 1
ATOM 1500 C C . LEU A 1 201 ? -4.020 -2.560 0.165 1.00 98.62 201 LEU A C 1
ATOM 1502 O O . LEU A 1 201 ? -3.594 -3.712 0.218 1.00 98.62 201 LEU A O 1
ATOM 1506 N N . PHE A 1 202 ? -3.683 -1.686 -0.778 1.00 98.81 202 PHE A N 1
ATOM 1507 C CA . PHE A 1 202 ? -2.770 -1.972 -1.879 1.00 98.81 202 PHE A CA 1
ATOM 1508 C C . PHE A 1 202 ? -1.588 -0.999 -1.822 1.00 98.81 202 PHE A C 1
ATOM 1510 O O . PHE A 1 202 ? -1.770 0.196 -2.026 1.00 98.81 202 PHE A O 1
ATOM 1517 N N . SER A 1 203 ? -0.391 -1.489 -1.530 1.00 98.75 203 SER A N 1
ATOM 1518 C CA . SER A 1 203 ? 0.854 -0.716 -1.541 1.00 98.75 203 SER A CA 1
ATOM 1519 C C . SER A 1 203 ? 1.563 -0.890 -2.891 1.00 98.75 203 SER A C 1
ATOM 1521 O O . SER A 1 203 ? 1.586 -1.995 -3.436 1.00 98.75 203 SER A O 1
ATOM 1523 N N . ILE A 1 204 ? 2.080 0.194 -3.463 1.00 98.69 204 ILE A N 1
ATOM 1524 C CA . ILE A 1 204 ? 2.836 0.197 -4.720 1.00 98.69 204 ILE A CA 1
ATOM 1525 C C . ILE A 1 204 ? 4.195 0.834 -4.443 1.00 98.69 204 ILE A C 1
ATOM 1527 O O . ILE A 1 204 ? 4.258 2.032 -4.173 1.00 98.69 204 ILE A O 1
ATOM 1531 N N . ASP A 1 205 ? 5.243 0.024 -4.535 1.00 96.88 205 ASP A N 1
ATOM 1532 C CA . ASP A 1 205 ? 6.656 0.365 -4.322 1.00 96.88 205 ASP A CA 1
ATOM 1533 C C . ASP A 1 205 ? 7.536 -0.421 -5.324 1.00 96.88 205 ASP A C 1
ATOM 1535 O O . ASP A 1 205 ? 8.556 -1.017 -4.991 1.00 96.88 205 ASP A O 1
ATOM 1539 N N . GLY A 1 206 ? 7.039 -0.537 -6.563 1.00 94.62 206 GLY A N 1
ATOM 1540 C CA . GLY A 1 206 ? 7.646 -1.319 -7.639 1.00 94.62 206 GLY A CA 1
ATOM 1541 C C . GLY A 1 206 ? 8.756 -0.571 -8.381 1.00 94.62 206 GLY A C 1
ATOM 1542 O O . GLY A 1 206 ? 9.624 0.065 -7.797 1.00 94.62 206 GLY A O 1
ATOM 1543 N N . CYS A 1 207 ? 8.740 -0.655 -9.712 1.00 93.12 207 CYS A N 1
ATOM 1544 C CA . CYS A 1 207 ? 9.703 0.073 -10.534 1.00 93.12 207 CYS A CA 1
ATOM 1545 C C . CYS A 1 207 ? 9.300 1.549 -10.690 1.00 93.12 207 CYS A C 1
ATOM 1547 O O . CYS A 1 207 ? 8.144 1.887 -10.939 1.00 93.12 207 CYS A O 1
ATOM 1549 N N . HIS A 1 208 ? 10.290 2.432 -10.629 1.00 95.00 208 HIS A N 1
ATOM 1550 C CA . HIS A 1 208 ? 10.157 3.883 -10.611 1.00 95.00 208 HIS A CA 1
ATOM 1551 C C . HIS A 1 208 ? 10.033 4.524 -12.001 1.00 95.00 208 HIS A C 1
ATOM 1553 O O . HIS A 1 208 ? 10.122 5.750 -12.127 1.00 95.00 208 HIS A O 1
ATOM 1559 N N . THR A 1 209 ? 9.854 3.734 -13.067 1.00 96.50 209 THR A N 1
ATOM 1560 C CA . THR A 1 209 ? 9.548 4.278 -14.399 1.00 96.50 209 THR A CA 1
ATOM 1561 C C . THR A 1 209 ? 8.073 4.662 -14.504 1.00 96.50 209 THR A C 1
ATOM 1563 O O . THR A 1 209 ? 7.214 4.113 -13.808 1.00 96.50 209 THR A O 1
ATOM 1566 N N . ALA A 1 210 ? 7.766 5.608 -15.395 1.00 97.81 210 ALA A N 1
ATOM 1567 C CA . ALA A 1 210 ? 6.393 6.054 -15.617 1.00 97.81 210 ALA A CA 1
ATOM 1568 C C . ALA A 1 210 ? 5.505 4.913 -16.126 1.00 97.81 210 ALA A C 1
ATOM 1570 O O . ALA A 1 210 ? 4.392 4.723 -15.639 1.00 97.81 210 ALA A O 1
ATOM 1571 N N . GLU A 1 211 ? 6.029 4.101 -17.044 1.00 97.38 211 GLU A N 1
ATOM 1572 C CA . GLU A 1 211 ? 5.312 2.982 -17.647 1.00 97.38 211 GLU A CA 1
ATOM 1573 C C . GLU A 1 211 ? 4.986 1.897 -16.615 1.00 97.38 211 GLU A C 1
ATOM 1575 O O . GLU A 1 211 ? 3.858 1.402 -16.578 1.00 97.38 211 GLU A O 1
ATOM 1580 N N . ALA A 1 212 ? 5.952 1.542 -15.759 1.00 97.25 212 ALA A N 1
ATOM 1581 C CA . ALA A 1 212 ? 5.744 0.541 -14.716 1.00 97.25 212 ALA A CA 1
ATOM 1582 C C . ALA A 1 212 ? 4.754 1.041 -13.660 1.00 97.25 212 ALA A C 1
ATOM 1584 O O . ALA A 1 212 ? 3.779 0.354 -13.363 1.00 97.25 212 ALA A O 1
ATOM 1585 N N . THR A 1 213 ? 4.923 2.280 -13.188 1.00 98.56 213 THR A N 1
ATOM 1586 C CA . THR A 1 213 ? 3.999 2.888 -12.222 1.00 98.56 213 THR A CA 1
ATOM 1587 C C . THR A 1 213 ? 2.568 2.941 -12.766 1.00 98.56 213 THR A C 1
ATOM 1589 O O . THR A 1 213 ? 1.612 2.623 -12.055 1.00 98.56 213 THR A O 1
ATOM 1592 N N . ALA A 1 214 ? 2.391 3.319 -14.036 1.00 98.56 214 ALA A N 1
ATOM 1593 C CA . ALA A 1 214 ? 1.071 3.372 -14.653 1.00 98.56 214 ALA A CA 1
ATOM 1594 C C . ALA A 1 214 ? 0.424 1.979 -14.770 1.00 98.56 214 ALA A C 1
ATOM 1596 O O . ALA A 1 214 ? -0.788 1.834 -14.567 1.00 98.56 214 ALA A O 1
ATOM 1597 N N . ALA A 1 215 ? 1.220 0.946 -15.066 1.00 98.38 215 ALA A N 1
ATOM 1598 C CA . ALA A 1 215 ? 0.765 -0.441 -15.069 1.00 98.38 215 ALA A CA 1
ATOM 1599 C C . ALA A 1 215 ? 0.359 -0.905 -13.659 1.00 98.38 215 ALA A C 1
ATOM 1601 O O . ALA A 1 215 ? -0.745 -1.424 -13.489 1.00 98.38 215 ALA A O 1
ATOM 1602 N N . ASP A 1 216 ? 1.171 -0.632 -12.637 1.00 98.56 216 ASP A N 1
ATOM 1603 C CA . ASP A 1 216 ? 0.888 -1.005 -11.247 1.00 98.56 216 ASP A CA 1
ATOM 1604 C C . ASP A 1 216 ? -0.376 -0.317 -10.710 1.00 98.56 216 ASP A C 1
ATOM 1606 O O . ASP A 1 216 ? -1.221 -0.953 -10.075 1.00 98.56 216 ASP A O 1
ATOM 1610 N N . LEU A 1 217 ? -0.589 0.963 -11.035 1.00 98.69 217 LEU A N 1
ATOM 1611 C CA . LEU A 1 217 ? -1.828 1.677 -10.704 1.00 98.69 217 LEU A CA 1
ATOM 1612 C C . LEU A 1 217 ? -3.052 1.074 -11.402 1.00 98.69 217 LEU A C 1
A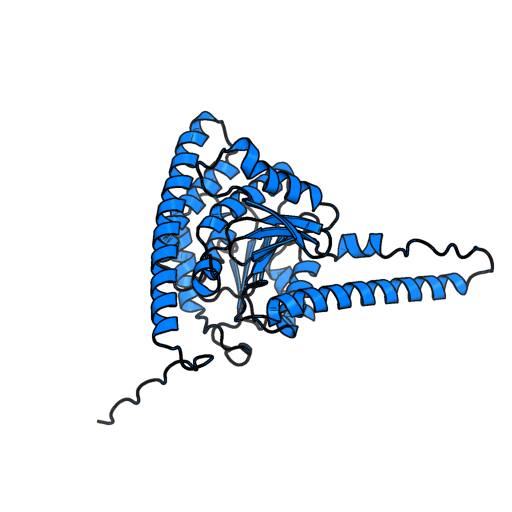TOM 1614 O O . LEU A 1 217 ? -4.142 1.037 -10.822 1.00 98.69 217 LEU A O 1
ATOM 1618 N N . ARG A 1 218 ? -2.895 0.564 -12.630 1.00 98.19 218 ARG A N 1
ATOM 1619 C CA . ARG A 1 218 ? -3.954 -0.164 -13.344 1.00 98.19 218 ARG A CA 1
ATOM 1620 C C . ARG A 1 218 ? -4.267 -1.495 -12.659 1.00 98.19 218 ARG A C 1
ATOM 1622 O O . ARG A 1 218 ? -5.446 -1.800 -12.479 1.00 98.19 218 ARG A O 1
ATOM 1629 N N . VAL A 1 219 ? -3.253 -2.238 -12.214 1.00 98.44 219 VAL A N 1
ATOM 1630 C CA . VAL A 1 219 ? -3.424 -3.465 -11.414 1.00 98.44 219 VAL A CA 1
ATOM 1631 C C . VAL A 1 219 ? -4.170 -3.159 -10.117 1.00 98.44 219 VAL A C 1
ATOM 1633 O O . VAL A 1 219 ? -5.211 -3.763 -9.844 1.00 98.44 219 VAL A O 1
ATOM 1636 N N . ALA A 1 220 ? -3.684 -2.183 -9.348 1.00 98.44 220 ALA A N 1
ATOM 1637 C CA . ALA A 1 220 ? -4.257 -1.810 -8.062 1.00 98.44 220 ALA A CA 1
ATOM 1638 C C . ALA A 1 220 ? -5.701 -1.325 -8.196 1.00 98.44 220 ALA A C 1
ATOM 1640 O O . ALA A 1 220 ? -6.588 -1.823 -7.499 1.00 98.44 220 ALA A O 1
ATOM 1641 N N . SER A 1 221 ? -5.966 -0.417 -9.139 1.00 97.44 221 SER A N 1
ATOM 1642 C CA . SER A 1 221 ? -7.318 0.076 -9.390 1.00 97.44 221 SER A CA 1
ATOM 1643 C C . SER A 1 221 ? -8.274 -1.049 -9.7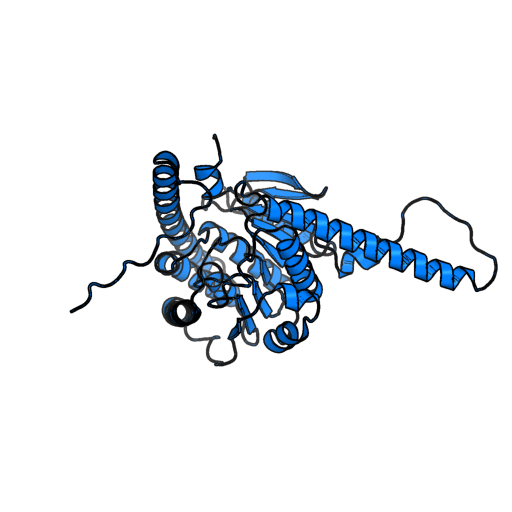99 1.00 97.44 221 SER A C 1
ATOM 1645 O O . SER A 1 221 ? -9.408 -1.075 -9.338 1.00 97.44 221 SER A O 1
ATOM 1647 N N . ASN A 1 222 ? -7.853 -2.024 -10.603 1.00 95.56 222 ASN A N 1
ATOM 1648 C CA . ASN A 1 222 ? -8.749 -3.105 -11.027 1.00 95.56 222 ASN A CA 1
ATOM 1649 C C . ASN A 1 222 ? -8.998 -4.166 -9.940 1.00 95.56 222 ASN A C 1
ATOM 1651 O O . ASN A 1 222 ? -10.017 -4.855 -9.985 1.00 95.56 222 ASN A O 1
ATOM 1655 N N . ALA A 1 223 ? -8.080 -4.326 -8.982 1.00 96.56 223 ALA A N 1
ATOM 1656 C CA . ALA A 1 223 ? -8.168 -5.342 -7.931 1.00 96.56 223 ALA A CA 1
ATOM 1657 C C . ALA A 1 223 ? -8.742 -4.820 -6.599 1.00 96.56 223 ALA A C 1
ATOM 1659 O O . ALA A 1 223 ? -9.117 -5.620 -5.736 1.00 96.56 223 ALA A O 1
ATOM 1660 N N . MET A 1 224 ? -8.785 -3.500 -6.396 1.00 95.75 224 MET A N 1
ATOM 1661 C CA . MET A 1 224 ? -9.157 -2.918 -5.107 1.00 95.75 224 MET A CA 1
ATOM 1662 C C . MET A 1 224 ? -10.639 -3.087 -4.748 1.00 95.75 224 MET A C 1
ATOM 1664 O O . MET A 1 224 ? -11.536 -3.088 -5.589 1.00 95.75 224 MET A O 1
ATOM 1668 N N . HIS A 1 225 ? -10.895 -3.155 -3.446 1.00 97.94 225 HIS A N 1
ATOM 1669 C CA . HIS A 1 225 ? -12.214 -3.004 -2.849 1.00 97.94 225 HIS A CA 1
ATOM 1670 C C . HIS A 1 225 ? -12.794 -1.605 -3.173 1.00 97.94 225 HIS A C 1
ATOM 1672 O O . HIS A 1 225 ? -12.029 -0.638 -3.203 1.00 97.94 225 HIS A O 1
ATOM 1678 N N . PRO A 1 226 ? -14.124 -1.438 -3.352 1.00 97.12 226 PRO A N 1
ATOM 1679 C CA . PRO A 1 226 ? -14.740 -0.125 -3.615 1.00 97.12 226 PRO A CA 1
ATOM 1680 C C . PRO A 1 226 ? -14.456 0.934 -2.539 1.00 97.12 226 PRO A C 1
ATOM 1682 O O . PRO A 1 226 ? -14.410 2.127 -2.813 1.00 97.12 226 PRO A O 1
ATOM 1685 N N . GLU A 1 227 ? -14.230 0.482 -1.309 1.00 97.81 227 GLU A N 1
ATOM 1686 C CA . GLU A 1 227 ? -13.800 1.306 -0.175 1.00 97.81 227 GLU A CA 1
ATOM 1687 C C . GLU A 1 227 ? -12.348 1.020 0.245 1.00 97.81 227 GLU A C 1
ATOM 1689 O O . GLU A 1 227 ? -12.009 1.153 1.410 1.00 97.81 227 GLU A O 1
ATOM 1694 N N . GLY A 1 228 ? -11.516 0.508 -0.662 1.00 98.12 228 GLY A N 1
ATOM 1695 C CA . GLY A 1 228 ? -10.104 0.240 -0.398 1.00 98.12 228 GLY A CA 1
ATOM 1696 C C . GLY A 1 228 ? -9.223 1.477 -0.574 1.00 98.12 228 GLY A C 1
ATOM 1697 O O . GLY A 1 228 ? -9.659 2.520 -1.073 1.00 98.12 228 GLY A O 1
ATOM 1698 N N . VAL A 1 229 ? -7.951 1.331 -0.207 1.00 98.75 229 VAL A N 1
ATOM 1699 C CA . VAL A 1 229 ? -6.925 2.371 -0.354 1.00 98.75 229 VAL A CA 1
ATOM 1700 C C . VAL A 1 229 ? -5.730 1.838 -1.132 1.00 98.75 229 VAL A C 1
ATOM 1702 O O . VAL A 1 229 ? -5.265 0.725 -0.882 1.00 98.75 229 VAL A O 1
ATOM 1705 N N . VAL A 1 230 ? -5.229 2.669 -2.043 1.00 98.88 230 VAL A N 1
ATOM 1706 C CA . VAL A 1 230 ? -3.940 2.506 -2.713 1.00 98.88 230 VAL A CA 1
ATOM 1707 C C . VAL A 1 230 ? -2.933 3.460 -2.067 1.00 98.88 230 VAL A C 1
ATOM 1709 O O . VAL A 1 230 ? -3.229 4.639 -1.871 1.00 98.88 230 VAL A O 1
ATOM 1712 N N . VAL A 1 231 ? -1.754 2.959 -1.720 1.00 98.56 231 VAL A N 1
ATOM 1713 C CA . VAL A 1 231 ? -0.634 3.730 -1.177 1.00 98.56 231 VAL A CA 1
ATOM 1714 C C . VAL A 1 231 ? 0.484 3.679 -2.207 1.00 98.56 231 VAL A C 1
ATOM 1716 O O . VAL A 1 231 ? 1.063 2.622 -2.419 1.00 98.56 231 VAL A O 1
ATOM 1719 N N . LEU A 1 232 ? 0.747 4.800 -2.872 1.00 98.56 232 LEU A N 1
ATOM 1720 C CA . LEU A 1 232 ? 1.796 4.908 -3.883 1.00 98.56 232 LEU A CA 1
ATOM 1721 C C . LEU A 1 232 ? 3.055 5.485 -3.242 1.00 98.56 232 LEU A C 1
ATOM 1723 O O . LEU A 1 232 ? 2.997 6.607 -2.725 1.00 98.56 232 LEU A O 1
ATOM 1727 N N . ASP A 1 233 ? 4.152 4.733 -3.257 1.00 95.56 233 ASP A N 1
ATOM 1728 C CA . ASP A 1 233 ? 5.444 5.196 -2.759 1.00 95.56 233 ASP A CA 1
ATOM 1729 C C . ASP A 1 233 ? 6.143 6.143 -3.730 1.00 95.56 233 ASP A C 1
ATOM 1731 O O . ASP A 1 233 ? 5.775 6.227 -4.894 1.00 95.56 233 ASP A O 1
ATOM 1735 N N . ASP A 1 234 ? 7.101 6.917 -3.224 1.00 92.38 234 ASP A N 1
ATOM 1736 C CA . ASP A 1 234 ? 8.062 7.713 -3.993 1.00 92.38 234 ASP A CA 1
ATOM 1737 C C . ASP A 1 234 ? 7.508 8.707 -5.033 1.00 92.38 234 ASP A C 1
ATOM 1739 O O . ASP A 1 234 ? 8.263 9.348 -5.763 1.00 92.38 234 ASP A O 1
ATOM 1743 N N . ALA A 1 235 ? 6.205 8.995 -5.004 1.00 91.38 235 ALA A N 1
ATOM 1744 C CA . ALA A 1 235 ? 5.554 9.974 -5.878 1.00 91.38 235 ALA A CA 1
ATOM 1745 C C . ALA A 1 235 ? 6.108 11.406 -5.752 1.00 91.38 235 ALA A C 1
ATOM 1747 O O . ALA A 1 235 ? 5.823 12.256 -6.588 1.00 91.38 235 ALA A O 1
ATOM 1748 N N . PHE A 1 236 ? 6.882 11.713 -4.712 1.00 88.50 236 PHE A N 1
ATOM 1749 C CA . PHE A 1 236 ? 7.588 12.993 -4.585 1.00 88.50 236 PHE A CA 1
ATOM 1750 C C . PHE A 1 236 ? 9.089 12.823 -4.348 1.00 88.50 236 PHE A C 1
ATOM 1752 O O . PHE A 1 236 ? 9.750 13.761 -3.899 1.00 88.50 236 PHE A O 1
ATOM 1759 N N . ASN A 1 237 ? 9.628 11.635 -4.614 1.00 86.19 237 ASN A N 1
ATOM 1760 C CA . ASN A 1 237 ? 11.055 11.393 -4.543 1.00 86.19 237 ASN A CA 1
ATOM 1761 C C . ASN A 1 237 ? 11.716 11.959 -5.815 1.00 86.19 237 ASN A C 1
ATOM 1763 O O . ASN A 1 237 ? 11.405 11.506 -6.917 1.00 86.19 237 ASN A O 1
ATOM 1767 N N . PRO A 1 238 ? 12.594 12.972 -5.709 1.00 85.44 238 PRO A N 1
ATOM 1768 C CA . PRO A 1 238 ? 13.178 13.618 -6.883 1.00 85.44 238 PRO A CA 1
ATOM 1769 C C . PRO A 1 238 ? 14.167 12.727 -7.640 1.00 85.44 238 PRO A C 1
ATOM 1771 O O . PRO A 1 238 ? 14.464 13.031 -8.793 1.00 85.44 238 PRO A O 1
ATOM 1774 N N . ASP A 1 239 ? 14.642 11.636 -7.033 1.00 84.25 239 ASP A N 1
ATOM 1775 C CA . ASP A 1 239 ? 15.448 10.631 -7.732 1.00 84.25 239 ASP A CA 1
ATOM 1776 C C . ASP A 1 239 ? 14.574 9.755 -8.656 1.00 84.25 239 ASP A C 1
ATOM 1778 O O . ASP A 1 239 ? 15.070 9.187 -9.630 1.00 84.25 239 ASP A O 1
ATOM 1782 N N . TRP A 1 240 ? 13.257 9.722 -8.410 1.00 89.88 240 TRP A N 1
ATOM 1783 C CA . TRP A 1 240 ? 12.278 8.853 -9.068 1.00 89.88 240 TRP A CA 1
ATOM 1784 C C . TRP A 1 240 ? 11.102 9.627 -9.701 1.00 89.88 240 TRP A C 1
ATOM 1786 O O . TRP A 1 240 ? 9.931 9.333 -9.440 1.00 89.88 240 TRP A O 1
ATOM 1796 N N . PRO A 1 241 ? 11.358 10.606 -10.592 1.00 92.88 241 PRO A N 1
ATOM 1797 C CA . PRO A 1 241 ? 10.297 11.416 -11.201 1.00 92.88 241 PRO A CA 1
ATOM 1798 C C . PRO A 1 241 ? 9.338 10.602 -12.089 1.00 92.88 241 PRO A C 1
ATOM 1800 O O . PRO A 1 241 ? 8.245 11.074 -12.419 1.00 92.88 241 PRO A O 1
ATOM 1803 N N . GLY A 1 242 ? 9.720 9.384 -12.484 1.00 96.31 242 GLY A N 1
ATOM 1804 C CA . GLY A 1 242 ? 8.848 8.484 -13.233 1.00 96.31 242 GLY A CA 1
ATOM 1805 C C . GLY A 1 242 ? 7.594 8.099 -12.449 1.00 96.31 242 GLY A C 1
ATOM 1806 O O . GLY A 1 242 ? 6.537 7.994 -13.057 1.00 96.31 242 GLY A O 1
ATOM 1807 N N . VAL A 1 243 ? 7.646 8.029 -11.115 1.00 97.25 243 VAL A N 1
ATOM 1808 C CA . VAL A 1 243 ? 6.483 7.633 -10.306 1.00 97.25 243 VAL A CA 1
ATOM 1809 C C . VAL A 1 243 ? 5.350 8.657 -10.388 1.00 97.25 243 VAL A C 1
ATOM 1811 O O . VAL A 1 243 ? 4.201 8.320 -10.679 1.00 97.25 243 VAL A O 1
ATOM 1814 N N . VAL A 1 244 ? 5.660 9.946 -10.207 1.00 96.56 244 VAL A N 1
ATOM 1815 C CA . VAL A 1 244 ? 4.639 10.995 -10.360 1.00 96.56 244 VAL A CA 1
ATOM 1816 C C . VAL A 1 244 ? 4.149 11.095 -11.799 1.00 96.56 244 VAL A C 1
ATOM 1818 O O . VAL A 1 244 ? 2.957 11.284 -12.021 1.00 96.56 244 VAL A O 1
ATOM 1821 N N . THR A 1 245 ? 5.044 10.920 -12.773 1.00 98.25 245 THR A N 1
ATOM 1822 C CA . THR A 1 245 ? 4.696 10.946 -14.199 1.00 98.25 245 THR A CA 1
ATOM 1823 C C . THR A 1 245 ? 3.710 9.822 -14.526 1.00 98.25 245 THR A C 1
ATOM 1825 O O . THR A 1 245 ? 2.616 10.097 -15.013 1.00 98.25 245 THR A O 1
ATOM 1828 N N . GLY A 1 246 ? 4.013 8.587 -14.116 1.00 98.56 246 GLY A N 1
ATOM 1829 C CA . GLY A 1 246 ? 3.153 7.420 -14.313 1.00 98.56 246 GLY A CA 1
ATOM 1830 C C . GLY A 1 246 ? 1.788 7.535 -13.632 1.00 98.56 246 GLY A C 1
ATOM 1831 O O . GLY A 1 246 ? 0.788 7.077 -14.183 1.00 98.56 246 GLY A O 1
ATOM 1832 N N . LEU A 1 247 ? 1.698 8.209 -12.478 1.00 98.56 247 LEU A N 1
ATOM 1833 C CA . LEU A 1 247 ? 0.411 8.528 -11.846 1.00 98.56 247 LEU A CA 1
ATOM 1834 C C . LEU A 1 247 ? -0.472 9.422 -12.729 1.00 98.56 247 LEU A C 1
ATOM 1836 O O . LEU A 1 247 ? -1.683 9.189 -12.835 1.00 98.56 247 LEU A O 1
ATOM 1840 N N . PHE A 1 248 ? 0.106 10.452 -13.350 1.00 98.44 248 PHE A N 1
ATOM 1841 C CA . PHE A 1 248 ? -0.636 11.339 -14.246 1.00 98.44 248 PHE A CA 1
ATOM 1842 C C . PHE A 1 248 ? -0.959 10.669 -15.586 1.00 98.44 248 PHE A C 1
ATOM 1844 O O . PHE A 1 248 ? -2.099 10.804 -16.040 1.00 98.44 248 PHE A O 1
ATOM 1851 N N . ASP A 1 249 ? -0.029 9.897 -16.150 1.00 98.44 249 ASP A N 1
ATOM 1852 C CA . ASP A 1 249 ? -0.231 9.139 -17.390 1.00 98.44 249 ASP A CA 1
ATOM 1853 C C . ASP A 1 249 ? -1.358 8.112 -17.227 1.00 98.44 249 ASP A C 1
ATOM 1855 O O . ASP A 1 249 ? -2.329 8.121 -17.983 1.00 98.44 249 ASP A O 1
ATOM 1859 N N . TRP A 1 250 ? -1.320 7.304 -16.159 1.00 98.25 250 TRP A N 1
ATOM 1860 C CA . TRP A 1 250 ? -2.396 6.364 -15.831 1.00 98.25 250 TRP A CA 1
ATOM 1861 C C . TRP A 1 250 ? -3.755 7.059 -15.720 1.00 98.25 250 TRP A C 1
ATOM 1863 O O . TRP A 1 250 ? -4.764 6.584 -16.251 1.00 98.25 250 TRP A O 1
ATOM 1873 N N . ARG A 1 251 ? -3.805 8.206 -15.034 1.00 97.00 251 ARG A N 1
ATOM 1874 C CA . ARG A 1 251 ? -5.051 8.958 -14.873 1.00 97.00 251 ARG A CA 1
ATOM 1875 C C . ARG A 1 251 ? -5.580 9.446 -16.218 1.00 97.00 251 ARG A C 1
ATOM 1877 O O . ARG A 1 251 ? -6.790 9.379 -16.445 1.00 97.00 251 ARG A O 1
ATOM 1884 N N . GLN A 1 252 ? -4.707 9.963 -17.076 1.00 96.31 252 GLN A N 1
ATOM 1885 C CA . GLN A 1 252 ? -5.082 10.408 -18.412 1.00 96.31 252 GLN A CA 1
ATOM 1886 C C . GLN A 1 252 ? -5.616 9.237 -19.245 1.00 96.31 252 GLN A C 1
ATOM 1888 O O . GLN A 1 252 ? -6.727 9.339 -19.768 1.00 96.31 252 GLN A O 1
ATOM 1893 N N . ASP A 1 253 ? -4.909 8.106 -19.269 1.00 95.56 253 ASP A N 1
ATOM 1894 C CA . ASP A 1 253 ? -5.324 6.882 -19.961 1.00 95.56 253 ASP A CA 1
ATOM 1895 C C . ASP A 1 253 ? -6.731 6.429 -19.554 1.00 95.56 253 ASP A C 1
ATOM 1897 O O . ASP A 1 253 ? -7.566 6.080 -20.398 1.00 95.56 253 ASP A O 1
ATOM 1901 N N . VAL A 1 254 ? -7.013 6.419 -18.246 1.00 94.25 254 VAL A N 1
ATOM 1902 C CA . VAL A 1 254 ? -8.327 6.033 -17.720 1.00 94.25 254 VAL A CA 1
ATOM 1903 C C . VAL A 1 254 ? -9.400 7.007 -18.201 1.00 94.25 254 VAL A C 1
ATOM 1905 O O . VAL A 1 254 ? -10.439 6.571 -18.698 1.00 94.25 254 VAL A O 1
ATOM 1908 N N . LEU A 1 255 ? -9.158 8.316 -18.104 1.00 92.88 255 LEU A N 1
ATOM 1909 C CA . LEU A 1 255 ? -10.116 9.336 -18.541 1.00 92.88 255 LEU A CA 1
ATOM 1910 C C . LEU A 1 255 ? -10.391 9.261 -20.047 1.00 92.88 255 LEU A C 1
ATOM 1912 O O . LEU A 1 255 ? -11.549 9.327 -20.461 1.00 92.88 255 LEU A O 1
ATOM 1916 N N . GLU A 1 256 ? -9.359 9.065 -20.865 1.00 93.25 256 GLU A N 1
ATOM 1917 C CA . GLU A 1 256 ? -9.505 8.884 -22.310 1.00 93.25 256 GLU A CA 1
ATOM 1918 C C . GLU A 1 256 ? -10.268 7.602 -22.653 1.00 93.25 256 GLU A C 1
ATOM 1920 O O . GLU A 1 256 ? -11.130 7.603 -23.536 1.00 93.25 256 GLU A O 1
ATOM 1925 N N . THR A 1 257 ? -9.995 6.508 -21.939 1.00 90.69 257 THR A N 1
ATOM 1926 C CA . THR A 1 257 ? -10.702 5.231 -22.113 1.00 90.69 257 THR A CA 1
ATOM 1927 C C . THR A 1 257 ? -12.184 5.369 -21.773 1.00 90.69 257 THR A C 1
ATOM 1929 O O . THR A 1 257 ? -13.041 4.889 -22.520 1.00 90.69 257 THR A O 1
ATOM 1932 N N . LEU A 1 258 ? -12.505 6.048 -20.670 1.00 88.81 258 LEU A N 1
ATOM 1933 C CA . LEU A 1 258 ? -13.883 6.329 -20.276 1.00 88.81 258 LEU A CA 1
ATOM 1934 C C . LEU A 1 258 ? -14.583 7.223 -21.305 1.00 88.81 258 LEU A C 1
ATOM 1936 O O . LEU A 1 258 ? -15.691 6.900 -21.730 1.00 88.81 258 LEU A O 1
ATOM 1940 N N . ALA A 1 259 ? -13.922 8.282 -21.780 1.00 86.88 259 ALA A N 1
ATOM 1941 C CA . ALA A 1 259 ? -14.470 9.155 -22.813 1.00 86.88 259 ALA A CA 1
ATOM 1942 C C . ALA A 1 259 ? -14.799 8.376 -24.099 1.00 86.88 259 ALA A C 1
ATOM 1944 O O . ALA A 1 259 ? -15.916 8.477 -24.609 1.00 86.88 259 ALA A O 1
ATOM 1945 N N . LYS A 1 260 ? -13.872 7.536 -24.585 1.00 86.69 260 LYS A N 1
ATOM 1946 C CA . LYS A 1 260 ? -14.073 6.682 -25.772 1.00 86.69 260 LYS A CA 1
ATOM 1947 C C . LYS A 1 260 ? -15.271 5.735 -25.607 1.00 86.69 260 LYS A C 1
ATOM 1949 O O . LYS A 1 260 ? -16.073 5.612 -26.533 1.00 86.69 260 LYS A O 1
ATOM 1954 N N . LYS A 1 261 ? -15.437 5.109 -24.433 1.00 81.12 261 LYS A N 1
ATOM 1955 C CA . LYS A 1 261 ? -16.594 4.240 -24.131 1.00 81.12 261 LYS A CA 1
ATOM 1956 C C . LYS A 1 261 ? -17.919 5.007 -24.168 1.00 81.12 261 LYS A C 1
ATOM 1958 O O . LYS A 1 261 ? -18.882 4.518 -24.755 1.00 81.12 261 LYS A O 1
ATOM 1963 N N . THR A 1 262 ? -17.959 6.215 -23.608 1.00 76.50 262 THR A N 1
ATOM 1964 C CA . THR A 1 262 ? -19.156 7.072 -23.631 1.00 76.50 262 THR A CA 1
ATOM 1965 C C . THR A 1 262 ? -19.526 7.496 -25.055 1.00 76.50 262 THR A C 1
ATOM 1967 O O . THR A 1 262 ? -20.699 7.443 -25.426 1.00 76.50 262 THR A O 1
ATOM 1970 N N . PHE A 1 263 ? -18.545 7.859 -25.891 1.00 72.00 263 PHE A N 1
ATOM 1971 C CA . PHE A 1 263 ? -18.797 8.175 -27.302 1.00 72.00 263 PHE A CA 1
ATOM 1972 C C . PHE A 1 263 ? -19.336 6.971 -28.085 1.00 72.00 263 PHE A C 1
ATOM 1974 O O . PHE A 1 263 ? -20.295 7.127 -28.839 1.00 72.00 263 PHE A O 1
ATOM 1981 N N . ALA A 1 264 ? -18.779 5.774 -27.873 1.00 68.12 264 ALA A N 1
ATOM 1982 C CA . ALA A 1 264 ? -19.261 4.555 -28.521 1.00 68.12 264 ALA A CA 1
ATOM 1983 C C . ALA A 1 264 ? -20.711 4.215 -28.125 1.00 68.12 264 ALA A C 1
ATOM 1985 O O . ALA A 1 264 ? -21.524 3.901 -28.992 1.00 68.12 264 ALA A O 1
ATOM 1986 N N . ALA A 1 265 ? -21.064 4.336 -26.841 1.00 66.31 265 ALA A N 1
ATOM 1987 C CA . ALA A 1 265 ? -22.433 4.106 -26.369 1.00 66.31 265 ALA A CA 1
ATOM 1988 C C . ALA A 1 265 ? -23.448 5.078 -27.005 1.00 66.31 265 ALA A C 1
ATOM 1990 O O . ALA A 1 265 ? -24.549 4.673 -27.379 1.00 66.31 265 ALA A O 1
ATOM 1991 N N . ASN A 1 266 ? -23.057 6.344 -27.188 1.00 61.56 266 ASN A N 1
ATOM 1992 C CA . ASN A 1 266 ? -23.903 7.368 -27.803 1.00 61.56 266 ASN A CA 1
ATOM 1993 C C . ASN A 1 266 ? -24.031 7.229 -29.334 1.00 61.56 266 ASN A C 1
ATOM 1995 O O . ASN A 1 266 ? -25.061 7.612 -29.886 1.00 61.56 266 ASN A O 1
ATOM 1999 N N . ASP A 1 267 ? -23.031 6.688 -30.041 1.00 59.56 267 ASP A N 1
ATOM 2000 C CA . ASP A 1 267 ? -23.173 6.368 -31.476 1.00 59.56 267 ASP A CA 1
ATOM 2001 C C . ASP A 1 267 ? -24.156 5.208 -31.693 1.00 59.56 267 ASP A C 1
ATOM 2003 O O . ASP A 1 267 ? -24.967 5.232 -32.618 1.00 59.56 267 ASP A O 1
ATOM 2007 N N . VAL A 1 268 ? -24.143 4.216 -30.795 1.00 58.22 268 VAL A N 1
ATOM 2008 C CA . VAL A 1 268 ? -25.100 3.101 -30.821 1.00 58.22 268 VAL A CA 1
ATOM 2009 C C . VAL A 1 268 ? -26.526 3.587 -30.539 1.00 58.22 268 VAL A C 1
ATOM 2011 O O . VAL A 1 268 ? -27.446 3.166 -31.239 1.00 58.22 268 VAL A O 1
ATOM 2014 N N . SER A 1 269 ? -26.728 4.506 -29.584 1.00 57.28 269 SER A N 1
ATOM 2015 C CA . SER A 1 269 ? -28.065 5.058 -29.300 1.00 57.28 269 SER A CA 1
ATOM 2016 C C . SER A 1 269 ? -28.588 5.964 -30.421 1.00 57.28 269 SER A C 1
ATOM 2018 O O . SER A 1 269 ? -29.767 5.896 -30.759 1.00 57.28 269 SER A O 1
ATOM 2020 N N . ARG A 1 270 ? -27.719 6.736 -31.091 1.00 55.19 270 ARG A N 1
ATOM 2021 C CA . ARG A 1 270 ? -28.089 7.577 -32.249 1.00 55.19 270 ARG A CA 1
ATOM 2022 C C . ARG A 1 270 ? -28.492 6.799 -33.501 1.00 55.19 270 ARG A C 1
ATOM 2024 O O . ARG A 1 270 ? -29.117 7.378 -34.388 1.00 55.19 270 ARG A O 1
ATOM 2031 N N . ARG A 1 271 ? -28.196 5.498 -33.585 1.00 53.50 271 ARG A N 1
ATOM 2032 C CA . ARG A 1 271 ? -28.727 4.618 -34.644 1.00 53.50 271 ARG A CA 1
ATOM 2033 C C . ARG A 1 271 ? -30.169 4.154 -34.385 1.00 53.50 271 ARG A C 1
ATOM 2035 O O . ARG A 1 271 ? -30.718 3.438 -35.219 1.00 53.50 271 ARG A O 1
ATOM 2042 N N . GLY A 1 272 ? -30.803 4.593 -33.293 1.00 46.12 272 GLY A N 1
ATOM 2043 C CA . GLY A 1 272 ? -32.224 4.395 -33.009 1.00 46.12 272 GLY A CA 1
ATOM 2044 C C . GLY A 1 272 ? -32.986 5.714 -32.841 1.00 46.12 272 GLY A C 1
ATOM 2045 O O . GLY A 1 272 ? -33.084 6.207 -31.730 1.00 46.12 272 GLY A O 1
ATOM 2046 N N . GLY A 1 273 ? -33.579 6.225 -33.930 1.00 38.84 273 GLY A N 1
ATOM 2047 C CA . GLY A 1 273 ? -34.671 7.220 -33.933 1.00 38.84 273 GLY A CA 1
ATOM 2048 C C . GLY A 1 273 ? -34.331 8.664 -33.492 1.00 38.84 273 GLY A C 1
ATOM 2049 O O . GLY A 1 273 ? -33.610 8.867 -32.521 1.00 38.84 273 GLY A O 1
ATOM 2050 N N . PRO A 1 274 ? -34.857 9.711 -34.163 1.00 44.12 274 PRO A N 1
ATOM 2051 C CA . PRO A 1 274 ? -34.506 11.092 -33.852 1.00 44.12 274 PRO A CA 1
ATOM 2052 C C . PRO A 1 274 ? -35.394 11.648 -32.732 1.00 44.12 274 PRO A C 1
ATOM 2054 O O . PRO A 1 274 ? -36.548 11.990 -32.972 1.00 44.12 274 PRO A O 1
ATOM 2057 N N . ASN A 1 275 ? -34.853 11.745 -31.520 1.00 41.62 275 ASN A N 1
ATOM 2058 C CA . ASN A 1 275 ? -35.160 12.804 -30.553 1.00 41.62 275 ASN A CA 1
ATOM 2059 C C . ASN A 1 275 ? -34.258 12.630 -29.328 1.00 41.62 275 ASN A C 1
ATOM 2061 O O . ASN A 1 275 ? -34.519 11.771 -28.497 1.00 41.62 275 ASN A O 1
ATOM 2065 N N . ASP A 1 276 ? -33.198 13.431 -29.224 1.00 36.09 276 ASP A N 1
ATOM 2066 C CA . ASP A 1 276 ? -33.080 14.309 -28.059 1.00 36.09 276 ASP A CA 1
ATOM 2067 C C . ASP A 1 276 ? -31.946 15.328 -28.199 1.00 36.09 276 ASP A C 1
ATOM 2069 O O . ASP A 1 276 ? -30.860 15.076 -28.728 1.00 36.09 276 ASP A O 1
ATOM 2073 N N . THR A 1 277 ? -32.277 16.522 -27.728 1.00 33.00 277 THR A N 1
ATOM 2074 C CA . THR A 1 277 ? -31.502 17.758 -27.669 1.00 33.00 277 THR A CA 1
ATOM 2075 C C . THR A 1 277 ? -30.138 17.602 -26.996 1.00 33.00 277 THR A C 1
ATOM 2077 O O . THR A 1 277 ? -30.014 17.111 -25.877 1.00 33.00 277 THR A O 1
ATOM 2080 N N . LEU A 1 278 ? -29.106 18.112 -27.673 1.00 36.12 278 LEU A N 1
ATOM 2081 C CA . LEU A 1 278 ? -27.766 18.319 -27.133 1.00 36.12 278 LEU A CA 1
ATOM 2082 C C . LEU A 1 278 ? -27.789 19.445 -26.091 1.00 36.12 278 LEU A C 1
ATOM 2084 O O . LEU A 1 278 ? -27.850 20.618 -26.454 1.00 36.12 278 LEU A O 1
ATOM 2088 N N . VAL A 1 279 ? -27.684 19.091 -24.811 1.00 32.59 279 VAL A N 1
ATOM 2089 C CA . VAL A 1 279 ? -27.244 20.023 -23.767 1.00 32.59 279 VAL A CA 1
ATOM 2090 C C . VAL A 1 279 ? -25.737 19.845 -23.608 1.00 32.59 279 VAL A C 1
ATOM 2092 O O . VAL A 1 279 ? -25.254 18.819 -23.129 1.00 32.59 279 VAL A O 1
ATOM 2095 N N . ALA A 1 280 ? -24.992 20.836 -24.085 1.00 35.62 280 ALA A N 1
ATOM 2096 C CA . ALA A 1 280 ? -23.580 21.000 -23.797 1.00 35.62 280 ALA A CA 1
ATOM 2097 C C . ALA A 1 280 ? -23.460 21.606 -22.396 1.00 35.62 280 ALA A C 1
ATOM 2099 O O . ALA A 1 280 ? -23.667 22.800 -22.264 1.00 35.62 280 ALA A O 1
ATOM 2100 N N . ASP A 1 281 ? -23.235 20.766 -21.381 1.00 34.88 281 ASP A N 1
ATOM 2101 C CA . ASP A 1 281 ? -22.562 21.080 -20.108 1.00 34.88 281 ASP A CA 1
ATOM 2102 C C . ASP A 1 281 ? -22.563 19.817 -19.216 1.00 34.88 281 ASP A C 1
ATOM 2104 O O . ASP A 1 281 ? -23.615 19.334 -18.809 1.00 34.88 281 ASP A O 1
ATOM 2108 N N . GLY A 1 282 ? -21.382 19.256 -18.912 1.00 39.59 282 GLY A N 1
ATOM 2109 C CA . GLY A 1 282 ? -21.225 18.145 -17.951 1.00 39.59 282 GLY A CA 1
ATOM 2110 C C . GLY A 1 282 ? -21.272 16.732 -18.552 1.00 39.59 282 GLY A C 1
ATOM 2111 O O . GLY A 1 282 ? -22.262 16.015 -18.456 1.00 39.59 282 GLY A O 1
ATOM 2112 N N . ILE A 1 283 ? -20.165 16.295 -19.154 1.00 38.56 283 ILE A N 1
ATOM 2113 C CA . ILE A 1 283 ? -20.024 14.967 -19.774 1.00 38.56 283 ILE A CA 1
ATOM 2114 C C . ILE A 1 283 ? -20.070 13.864 -18.700 1.00 38.56 283 ILE A C 1
ATOM 2116 O O . ILE A 1 283 ? -19.365 13.947 -17.694 1.00 38.56 283 ILE A O 1
ATOM 2120 N N . GLY A 1 284 ? -20.851 12.806 -18.956 1.00 37.31 284 GLY A N 1
ATOM 2121 C CA . GLY A 1 284 ? -21.034 11.582 -18.156 1.00 37.31 284 GLY A CA 1
ATOM 2122 C C . GLY A 1 284 ? -19.788 10.702 -17.960 1.00 37.31 284 GLY A C 1
ATOM 2123 O O . GLY A 1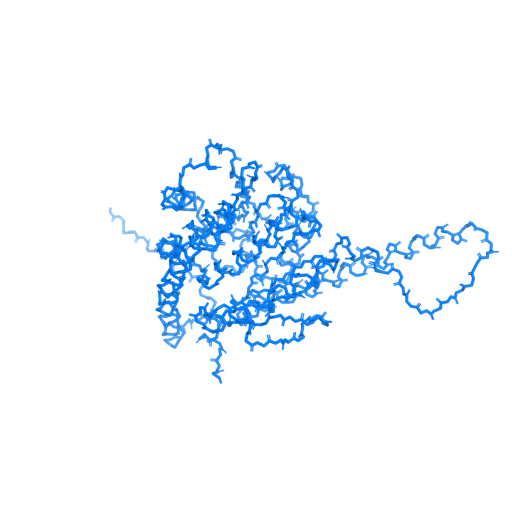 284 ? -19.836 9.497 -18.177 1.00 37.31 284 GLY A O 1
ATOM 2124 N N . VAL A 1 285 ? -18.671 11.303 -17.544 1.00 48.06 285 VAL A N 1
ATOM 2125 C CA . VAL A 1 285 ? -17.445 10.636 -17.065 1.00 48.06 285 VAL A CA 1
ATOM 2126 C C . VAL A 1 285 ? -17.569 10.273 -15.574 1.00 48.06 285 VAL A C 1
ATOM 2128 O O . VAL A 1 285 ? -16.801 9.463 -15.062 1.00 48.06 285 VAL A O 1
ATOM 2131 N N . SER A 1 286 ? -18.545 10.855 -14.864 1.00 54.00 286 SER A N 1
ATOM 2132 C CA . SER A 1 286 ? -18.681 10.733 -13.408 1.00 54.00 286 SER A CA 1
ATOM 2133 C C . SER A 1 286 ? -19.063 9.332 -12.931 1.00 54.00 286 SER A C 1
ATOM 2135 O O . SER A 1 286 ? -18.566 8.918 -11.889 1.00 54.00 286 SER A O 1
ATOM 2137 N N . SER A 1 287 ? -19.887 8.576 -13.668 1.00 60.81 287 SER A N 1
ATOM 2138 C CA . SER A 1 287 ? -20.255 7.214 -13.256 1.00 60.81 287 SER A CA 1
ATOM 2139 C C . SER A 1 287 ? -19.067 6.259 -13.376 1.00 60.81 287 SER A C 1
ATOM 2141 O O . SER A 1 287 ? -18.694 5.634 -12.392 1.00 60.81 287 SER A O 1
ATOM 2143 N N . GLY A 1 288 ? -18.403 6.230 -14.535 1.00 81.88 288 GLY A N 1
ATOM 2144 C CA . GLY A 1 288 ? -17.262 5.339 -14.761 1.00 81.88 288 GLY A CA 1
ATOM 2145 C C . GLY A 1 288 ? -16.027 5.692 -13.926 1.00 81.88 288 GLY A C 1
ATOM 2146 O O . GLY A 1 288 ? -15.324 4.797 -13.467 1.00 81.88 288 GLY A O 1
ATOM 2147 N N . TRP A 1 289 ? -15.764 6.981 -13.672 1.00 91.06 289 TRP A N 1
ATOM 2148 C CA . TRP A 1 289 ? -14.637 7.384 -12.821 1.00 91.06 289 TRP A CA 1
ATOM 2149 C C . TRP A 1 289 ? -14.818 6.944 -11.362 1.00 91.06 289 TRP A C 1
ATOM 2151 O O . TRP A 1 289 ? -13.831 6.662 -10.692 1.00 91.06 289 TRP A O 1
ATOM 2161 N N . ASN A 1 290 ? -16.049 6.816 -10.862 1.00 89.94 290 ASN A N 1
ATOM 2162 C CA . ASN A 1 290 ? -16.271 6.293 -9.511 1.00 89.94 290 ASN A CA 1
ATOM 2163 C C . ASN A 1 290 ? -15.849 4.822 -9.370 1.00 89.94 290 ASN A C 1
ATOM 2165 O O . ASN A 1 290 ? -15.427 4.422 -8.284 1.00 89.94 290 ASN A O 1
ATOM 2169 N N . ASP A 1 291 ? -15.908 4.054 -10.461 1.00 89.38 291 ASP A N 1
ATOM 2170 C CA . ASP A 1 291 ? -15.632 2.616 -10.458 1.00 89.38 291 ASP A CA 1
ATOM 2171 C C . ASP A 1 291 ? -14.146 2.284 -10.616 1.00 89.38 291 ASP A C 1
ATOM 2173 O O . ASP A 1 291 ? -13.700 1.266 -10.094 1.00 89.38 291 ASP A O 1
ATOM 2177 N N . VAL A 1 292 ? -13.382 3.116 -11.337 1.00 93.44 292 VAL A N 1
ATOM 2178 C CA . VAL A 1 292 ? -11.961 2.854 -11.669 1.00 93.44 292 VAL A CA 1
ATOM 2179 C C . VAL A 1 292 ? -11.009 4.006 -11.334 1.00 93.44 292 VAL A C 1
ATOM 2181 O O . VAL A 1 292 ? -9.790 3.859 -11.420 1.00 93.44 292 VAL A O 1
ATOM 2184 N N . GLY A 1 293 ? -11.535 5.163 -10.952 1.00 96.00 293 GLY A N 1
ATOM 2185 C CA . GLY A 1 293 ? -10.744 6.326 -10.577 1.00 96.00 293 GLY A CA 1
ATOM 2186 C C . GLY A 1 293 ? -10.086 6.167 -9.211 1.00 96.00 293 GLY A C 1
ATOM 2187 O O . GLY A 1 293 ? -10.548 5.413 -8.349 1.00 96.00 293 GLY A O 1
ATOM 2188 N N . LEU A 1 294 ? -9.002 6.914 -9.025 1.00 98.12 294 LEU A N 1
ATOM 2189 C CA . LEU A 1 294 ? -8.266 7.042 -7.774 1.00 98.12 294 LEU A CA 1
ATOM 2190 C C . LEU A 1 294 ? -8.083 8.528 -7.479 1.00 98.12 294 LEU A C 1
ATOM 2192 O O . LEU A 1 294 ? -7.637 9.291 -8.339 1.00 98.12 294 LEU A O 1
ATOM 2196 N N . GLU A 1 295 ? -8.438 8.941 -6.267 1.00 97.81 295 GLU A N 1
ATOM 2197 C CA . GLU A 1 295 ? -8.335 10.324 -5.817 1.00 97.81 295 GLU A CA 1
ATOM 2198 C C . GLU A 1 295 ? -7.506 10.435 -4.542 1.00 97.81 295 GLU A C 1
ATOM 2200 O O . GLU A 1 295 ? -7.703 9.638 -3.615 1.00 97.81 295 GLU A O 1
ATOM 2205 N N . PRO A 1 296 ? -6.605 11.430 -4.459 1.00 98.25 296 PRO A N 1
ATOM 2206 C CA . PRO A 1 296 ? -5.759 11.582 -3.297 1.00 98.25 296 PRO A CA 1
ATOM 2207 C C . PRO A 1 296 ? -6.536 12.189 -2.127 1.00 98.25 296 PRO A C 1
ATOM 2209 O O . PRO A 1 296 ? -7.399 13.065 -2.278 1.00 98.25 296 PRO A O 1
ATOM 2212 N N . PHE A 1 297 ? -6.213 11.709 -0.931 1.00 97.69 297 PHE A N 1
ATOM 2213 C CA . PHE A 1 297 ? -6.743 12.249 0.321 1.00 97.69 297 PHE A CA 1
ATOM 2214 C C . PHE A 1 297 ? -5.654 12.576 1.341 1.00 97.69 297 PHE A C 1
ATOM 2216 O O . PHE A 1 297 ? -5.885 13.408 2.221 1.00 97.69 297 PHE A O 1
ATOM 2223 N N . ALA A 1 298 ? -4.468 11.976 1.229 1.00 95.75 298 ALA A N 1
ATOM 2224 C CA . ALA A 1 298 ? -3.345 12.264 2.108 1.00 95.75 298 ALA A CA 1
ATOM 2225 C C . ALA A 1 298 ? -1.997 12.111 1.396 1.00 95.75 298 ALA A C 1
ATOM 2227 O O . ALA A 1 298 ? -1.859 11.343 0.447 1.00 95.75 298 ALA A O 1
ATOM 2228 N N . ILE A 1 299 ? -1.001 12.847 1.886 1.00 93.38 299 ILE A N 1
ATOM 2229 C CA . ILE A 1 299 ? 0.393 12.790 1.447 1.00 93.38 299 ILE A CA 1
ATOM 2230 C C . ILE A 1 299 ? 1.272 12.764 2.694 1.00 93.38 299 ILE A C 1
ATOM 2232 O O . ILE A 1 299 ? 1.136 13.622 3.565 1.00 93.38 299 ILE A O 1
ATOM 2236 N N . GLY A 1 300 ? 2.201 11.822 2.794 1.00 87.88 300 GLY A N 1
ATOM 2237 C CA . GLY A 1 300 ? 3.075 11.714 3.959 1.00 87.88 300 GLY A CA 1
ATOM 2238 C C . GLY A 1 300 ? 4.178 10.699 3.748 1.00 87.88 300 GLY A C 1
ATOM 2239 O O . GLY A 1 300 ? 3.955 9.696 3.088 1.00 87.88 300 GLY A O 1
ATOM 2240 N N . PHE A 1 301 ? 5.359 10.946 4.318 1.00 84.12 301 PHE A N 1
ATOM 2241 C CA . PHE A 1 301 ? 6.460 9.975 4.310 1.00 84.12 301 PHE A CA 1
ATOM 2242 C C . PHE A 1 301 ? 6.868 9.477 2.907 1.00 84.12 301 PHE A C 1
ATOM 2244 O O . PHE A 1 301 ? 7.201 8.312 2.744 1.00 84.12 301 PHE A O 1
ATOM 2251 N N . GLY A 1 302 ? 6.804 10.353 1.897 1.00 85.31 302 GLY A N 1
ATOM 2252 C CA . GLY A 1 302 ? 7.078 10.003 0.492 1.00 85.31 302 GLY A CA 1
ATOM 2253 C C . GLY A 1 302 ? 5.882 9.415 -0.263 1.00 85.31 302 GLY A C 1
ATOM 2254 O O . GLY A 1 302 ? 5.900 9.389 -1.485 1.00 85.31 302 GLY A O 1
ATOM 2255 N N . LYS A 1 303 ? 4.807 9.054 0.448 1.00 92.12 303 LYS A N 1
ATOM 2256 C CA . LYS A 1 303 ? 3.650 8.343 -0.098 1.00 92.12 303 LYS A CA 1
ATOM 2257 C C . LYS A 1 303 ? 2.468 9.249 -0.411 1.00 92.12 303 LYS A C 1
ATOM 2259 O O . LYS A 1 303 ? 2.195 10.215 0.314 1.00 92.12 303 LYS A O 1
ATOM 2264 N N . VAL A 1 304 ? 1.720 8.879 -1.447 1.00 96.88 304 VAL A N 1
ATOM 2265 C CA . VAL A 1 304 ? 0.388 9.411 -1.764 1.00 96.88 304 VAL A CA 1
ATOM 2266 C C . VAL A 1 304 ? -0.652 8.341 -1.453 1.00 96.88 304 VAL A C 1
ATOM 2268 O O . VAL A 1 304 ? -0.573 7.218 -1.942 1.00 96.88 304 VAL A O 1
ATOM 2271 N N . PHE A 1 305 ? -1.654 8.705 -0.659 1.00 98.25 305 PHE A N 1
ATOM 2272 C CA . PHE A 1 305 ? -2.774 7.836 -0.324 1.00 98.25 305 PHE A CA 1
ATOM 2273 C C . PHE A 1 305 ? -3.967 8.177 -1.213 1.00 98.25 305 PHE A C 1
ATOM 2275 O O . PHE A 1 305 ? -4.451 9.315 -1.220 1.00 98.25 305 PHE A O 1
ATOM 2282 N N . LEU A 1 306 ? -4.429 7.174 -1.948 1.00 98.75 306 LEU A N 1
ATOM 2283 C CA . LEU A 1 306 ? -5.447 7.246 -2.984 1.00 98.75 306 LEU A CA 1
ATOM 2284 C C . LEU A 1 306 ? -6.612 6.312 -2.635 1.00 98.75 306 LEU A C 1
ATOM 2286 O O . LEU A 1 306 ? -6.419 5.245 -2.058 1.00 98.75 306 LEU A O 1
ATOM 2290 N N . CYS A 1 307 ? -7.833 6.675 -3.007 1.00 98.56 307 CYS A N 1
ATOM 2291 C CA . CYS A 1 307 ? -9.006 5.807 -2.854 1.00 98.56 307 CYS A CA 1
ATOM 2292 C C . CYS A 1 307 ? -10.057 6.118 -3.923 1.00 98.56 307 CYS A C 1
ATOM 2294 O O . CYS A 1 307 ? -9.865 7.022 -4.741 1.00 98.56 307 CYS A O 1
ATOM 2296 N N . ARG A 1 308 ? -11.177 5.387 -3.925 1.00 97.69 308 ARG A N 1
ATOM 2297 C CA . ARG A 1 308 ? -12.294 5.707 -4.822 1.00 97.69 308 ARG A CA 1
ATOM 2298 C C . ARG A 1 308 ? -12.887 7.085 -4.509 1.00 97.69 308 ARG A C 1
ATOM 2300 O O . ARG A 1 308 ? -13.013 7.428 -3.329 1.00 97.69 308 ARG A O 1
ATOM 2307 N N . PRO A 1 309 ? -13.359 7.831 -5.527 1.00 96.31 309 PRO A N 1
ATOM 2308 C CA . PRO A 1 309 ? -14.004 9.129 -5.316 1.00 96.31 309 PRO A CA 1
ATOM 2309 C C . PRO A 1 309 ? -15.138 9.082 -4.279 1.00 96.31 309 PRO A C 1
ATOM 2311 O O . PRO A 1 309 ? -15.244 9.965 -3.432 1.00 96.31 309 PRO A O 1
ATOM 2314 N N . ALA A 1 310 ? -15.939 8.009 -4.286 1.00 94.88 310 ALA A N 1
ATOM 2315 C CA . ALA A 1 310 ? -17.101 7.842 -3.409 1.00 94.88 310 ALA A CA 1
ATOM 2316 C C . ALA A 1 310 ? -16.771 7.830 -1.902 1.00 94.88 310 ALA A C 1
ATOM 2318 O O . ALA A 1 310 ? -17.628 8.152 -1.081 1.00 94.88 310 ALA A O 1
ATOM 2319 N N . VAL A 1 311 ? -15.542 7.464 -1.522 1.00 96.00 311 VAL A N 1
ATOM 2320 C CA . VAL A 1 311 ? -15.116 7.364 -0.112 1.00 96.00 311 VAL A CA 1
ATOM 2321 C C . VAL A 1 311 ? -14.040 8.376 0.274 1.00 96.00 311 VAL A C 1
ATOM 2323 O O . VAL A 1 311 ? -13.683 8.483 1.450 1.00 96.00 311 VAL A O 1
ATOM 2326 N N . ARG A 1 312 ? -13.554 9.162 -0.690 1.00 96.50 312 ARG A N 1
ATOM 2327 C CA . ARG A 1 312 ? -12.422 10.078 -0.527 1.00 96.50 312 ARG A CA 1
ATOM 2328 C C . ARG A 1 312 ? -12.617 11.095 0.587 1.00 96.50 312 ARG A C 1
ATOM 2330 O O . ARG A 1 312 ? -11.710 11.303 1.394 1.00 96.50 312 ARG A O 1
ATOM 2337 N N . ASP A 1 313 ? -13.801 11.689 0.681 1.00 94.62 313 ASP A N 1
ATOM 2338 C CA . ASP A 1 313 ? -14.081 12.701 1.704 1.00 94.62 313 ASP A CA 1
ATOM 2339 C C . ASP A 1 313 ? -14.084 12.118 3.119 1.00 94.62 313 ASP A C 1
ATOM 2341 O O . ASP A 1 313 ? -13.664 12.792 4.059 1.00 94.62 313 ASP A O 1
ATOM 2345 N N . ALA A 1 314 ? -14.468 10.850 3.280 1.00 93.00 314 ALA A N 1
ATOM 2346 C CA . ALA A 1 314 ? -14.431 10.184 4.575 1.00 93.00 314 ALA A CA 1
ATOM 2347 C C . ALA A 1 314 ? -12.998 9.894 5.033 1.00 93.00 314 ALA A C 1
ATOM 2349 O O . ALA A 1 314 ? -12.659 10.171 6.186 1.00 93.00 314 ALA A O 1
ATOM 2350 N N . TYR A 1 315 ? -12.140 9.406 4.130 1.00 95.62 315 TYR A N 1
ATOM 2351 C CA . TYR A 1 315 ? -10.717 9.233 4.425 1.00 95.62 315 TYR A CA 1
ATOM 2352 C C . TYR A 1 315 ? -10.039 10.569 4.726 1.00 95.62 315 TYR A C 1
ATOM 2354 O O . TYR A 1 315 ? -9.341 10.687 5.733 1.00 95.62 315 TYR A O 1
ATOM 2362 N N . PHE A 1 316 ? -10.293 11.595 3.910 1.00 95.00 316 PHE A N 1
ATOM 2363 C CA . PHE A 1 316 ? -9.749 12.933 4.131 1.00 95.00 316 PHE A CA 1
ATOM 2364 C C . PHE A 1 316 ? -10.183 13.516 5.479 1.00 95.00 316 PHE A C 1
ATOM 2366 O O . PHE A 1 316 ? -9.337 13.994 6.233 1.00 95.00 316 PHE A O 1
ATOM 2373 N N . ALA A 1 317 ? -11.475 13.443 5.815 1.00 91.12 317 ALA A N 1
ATOM 2374 C CA . ALA A 1 317 ? -11.989 13.929 7.092 1.00 91.12 317 ALA A CA 1
ATOM 2375 C C . ALA A 1 317 ? -11.344 13.198 8.275 1.00 91.12 317 ALA A C 1
ATOM 2377 O O . ALA A 1 317 ? -10.951 13.843 9.248 1.00 91.12 317 ALA A O 1
ATOM 2378 N N . ARG A 1 318 ? -11.173 11.871 8.180 1.00 89.19 318 ARG A N 1
ATOM 2379 C CA . ARG A 1 318 ? -10.495 11.097 9.222 1.00 89.19 318 ARG A CA 1
ATOM 2380 C C . ARG A 1 318 ? -9.044 11.532 9.383 1.00 89.19 318 ARG A C 1
ATOM 2382 O O . ARG A 1 318 ? -8.643 11.849 10.494 1.00 89.19 318 ARG A O 1
ATOM 2389 N N . PHE A 1 319 ? -8.281 11.571 8.293 1.00 89.81 319 PHE A N 1
ATOM 2390 C CA . PHE A 1 319 ? -6.849 11.882 8.314 1.00 89.81 319 PHE A CA 1
ATOM 2391 C C . PHE A 1 319 ? -6.571 13.324 8.736 1.00 89.81 319 PHE A C 1
ATOM 2393 O O . PHE A 1 319 ? -5.576 13.583 9.406 1.00 89.81 319 PHE A O 1
ATOM 2400 N N . LYS A 1 320 ? -7.471 14.254 8.404 1.00 85.88 320 LYS A N 1
ATOM 2401 C CA . LYS A 1 320 ? -7.406 15.636 8.878 1.00 85.88 320 LYS A CA 1
ATOM 2402 C C . LYS A 1 320 ? -7.656 15.734 10.391 1.00 85.88 320 LYS A C 1
ATOM 2404 O O . LYS A 1 320 ? -6.913 16.429 11.070 1.00 85.88 320 LYS A O 1
ATOM 2409 N N . ARG A 1 321 ? -8.650 15.016 10.933 1.00 72.81 321 ARG A N 1
ATOM 2410 C CA . ARG A 1 321 ? -9.003 15.046 12.371 1.00 72.81 321 ARG A CA 1
ATOM 2411 C C . ARG A 1 321 ? -7.990 14.395 13.306 1.00 72.81 321 ARG A C 1
ATOM 2413 O O . ARG A 1 321 ? -8.020 14.680 14.497 1.00 72.81 321 ARG A O 1
ATOM 2420 N N . VAL A 1 322 ? -7.094 13.545 12.794 1.00 62.16 322 VAL A N 1
ATOM 2421 C CA . VAL A 1 322 ? -5.988 12.987 13.600 1.00 62.16 322 VAL A CA 1
ATOM 2422 C C . VAL A 1 322 ? -5.169 14.105 14.277 1.00 62.16 322 VAL A C 1
ATOM 2424 O O . VAL A 1 322 ? -4.593 13.863 15.332 1.00 62.16 322 VAL A O 1
ATOM 2427 N N . ASP A 1 323 ? -5.175 15.320 13.717 1.00 54.53 323 ASP A N 1
ATOM 2428 C CA . ASP A 1 323 ? -4.626 16.543 14.318 1.00 54.53 323 ASP A CA 1
ATOM 2429 C C . ASP A 1 323 ? -5.480 17.087 15.491 1.00 54.53 323 ASP A C 1
ATOM 2431 O O . ASP A 1 323 ? -4.994 17.236 16.613 1.00 54.53 323 ASP A O 1
ATOM 2435 N N . GLU A 1 324 ? -6.782 17.303 15.264 1.00 53.91 324 GLU A N 1
ATOM 2436 C CA . GLU A 1 324 ? -7.706 17.971 16.202 1.00 53.91 324 GLU A CA 1
ATOM 2437 C C . GLU A 1 324 ? -7.921 17.197 17.514 1.00 53.91 324 GLU A C 1
ATOM 2439 O O . GLU A 1 324 ? -8.047 17.796 18.580 1.00 53.91 324 GLU A O 1
ATOM 2444 N N . GLU A 1 325 ? -7.955 15.864 17.455 1.00 53.41 325 GLU A N 1
ATOM 2445 C CA . GLU A 1 325 ? -8.254 15.024 18.624 1.00 53.41 325 GLU A CA 1
ATOM 2446 C C . GLU A 1 325 ? -7.021 14.721 19.496 1.00 53.41 325 GLU A C 1
ATOM 2448 O O . GLU A 1 325 ? -7.181 14.219 20.609 1.00 53.41 325 GLU A O 1
ATOM 2453 N N . ARG A 1 326 ? -5.789 14.962 19.011 1.00 54.16 326 ARG A N 1
ATOM 2454 C CA . ARG A 1 326 ? -4.563 14.420 19.643 1.00 54.16 326 ARG A CA 1
ATOM 2455 C C . ARG A 1 326 ? -3.455 15.419 19.957 1.00 54.16 326 ARG A C 1
ATOM 2457 O O . ARG A 1 326 ? -2.441 14.979 20.494 1.00 54.16 326 ARG A O 1
ATOM 2464 N N . GLY A 1 327 ? -3.647 16.705 19.649 1.00 44.22 327 GLY A N 1
ATOM 2465 C CA . GLY A 1 327 ? -2.787 17.822 20.058 1.00 44.22 327 GLY A CA 1
ATOM 2466 C C . GLY A 1 327 ? -1.294 17.492 20.105 1.00 44.22 327 GLY A C 1
ATOM 2467 O O . GLY A 1 327 ? -0.788 17.281 21.193 1.00 44.22 327 GLY A O 1
ATOM 2468 N N . ASP A 1 328 ? -0.622 17.420 18.948 1.00 46.03 328 ASP A N 1
ATOM 2469 C CA . ASP A 1 328 ? 0.844 17.302 18.714 1.00 46.03 328 ASP A CA 1
ATOM 2470 C C . ASP A 1 328 ? 1.662 16.249 19.511 1.00 46.03 328 ASP A C 1
ATOM 2472 O O . ASP A 1 328 ? 2.820 15.991 19.197 1.00 46.03 328 ASP A O 1
ATOM 2476 N N . ALA A 1 329 ? 1.095 15.556 20.499 1.00 42.56 329 ALA A N 1
ATOM 2477 C CA . ALA A 1 329 ? 1.868 14.759 21.451 1.00 42.56 329 ALA A CA 1
ATOM 2478 C C . ALA A 1 329 ? 2.493 13.506 20.822 1.00 42.56 329 ALA A C 1
ATOM 2480 O O . ALA A 1 329 ? 3.410 12.921 21.392 1.00 42.56 329 ALA A O 1
ATOM 2481 N N . PHE A 1 330 ? 1.995 13.099 19.648 1.00 47.69 330 PHE A N 1
ATOM 2482 C CA . PHE A 1 330 ? 2.372 11.848 19.008 1.00 47.69 330 PHE A CA 1
ATOM 2483 C C . PHE A 1 330 ? 2.551 11.972 17.489 1.00 47.69 330 PHE A C 1
ATOM 2485 O O . PHE A 1 330 ? 2.038 11.111 16.775 1.00 47.69 330 PHE A O 1
ATOM 2492 N N . GLY A 1 331 ? 3.170 13.039 16.958 1.00 50.41 331 GLY A N 1
ATOM 2493 C CA . GLY A 1 331 ? 3.838 13.104 15.632 1.00 50.41 331 GLY A CA 1
ATOM 2494 C C . GLY A 1 331 ? 3.067 12.740 14.339 1.00 50.41 331 GLY A C 1
ATOM 2495 O O . GLY A 1 331 ? 3.631 12.833 13.248 1.00 50.41 331 GLY A O 1
ATOM 2496 N N . ALA A 1 332 ? 1.797 12.343 14.429 1.00 56.44 332 ALA A N 1
ATOM 2497 C CA . ALA A 1 332 ? 0.929 11.901 13.336 1.00 56.44 332 ALA A CA 1
ATOM 2498 C C . ALA A 1 332 ? -0.097 12.962 12.937 1.00 56.44 332 ALA A C 1
ATOM 2500 O O . ALA A 1 332 ? -1.086 12.634 12.294 1.00 56.44 332 ALA A O 1
ATOM 2501 N N . ALA A 1 333 ? 0.091 14.210 13.356 1.00 66.12 333 ALA A N 1
ATOM 2502 C CA . ALA A 1 333 ? -0.777 15.299 12.952 1.00 66.12 333 ALA A CA 1
ATOM 2503 C C . ALA A 1 333 ? -0.548 15.639 11.474 1.00 66.12 333 ALA A C 1
ATOM 2505 O O . ALA A 1 333 ? 0.592 15.696 10.988 1.00 66.12 333 ALA A O 1
ATOM 2506 N N . ALA A 1 334 ? -1.640 15.887 10.753 1.00 77.81 334 ALA A N 1
ATOM 2507 C CA . ALA A 1 334 ? -1.549 16.532 9.456 1.00 77.81 334 ALA A CA 1
ATOM 2508 C C . ALA A 1 334 ? -0.996 17.949 9.680 1.00 77.81 334 ALA A C 1
ATOM 2510 O O . ALA A 1 334 ? -1.618 18.765 10.342 1.00 77.81 334 ALA A O 1
ATOM 2511 N N . ARG A 1 335 ? 0.176 18.261 9.122 1.00 82.38 335 ARG A N 1
ATOM 2512 C CA . ARG A 1 335 ? 0.822 19.576 9.283 1.00 82.38 335 ARG A CA 1
ATOM 2513 C C . ARG A 1 335 ? 0.049 20.696 8.600 1.00 82.38 335 ARG A C 1
ATOM 2515 O O . ARG A 1 335 ? 0.129 21.849 9.004 1.00 82.38 335 ARG A O 1
ATOM 2522 N N . LYS A 1 336 ? -0.577 20.373 7.470 1.00 86.19 336 LYS A N 1
ATOM 2523 C CA . LYS A 1 336 ? -1.346 21.304 6.644 1.00 86.19 336 LYS A CA 1
ATOM 2524 C C . LYS A 1 336 ? -2.287 20.544 5.724 1.00 86.19 336 LYS A C 1
ATOM 2526 O O . LYS A 1 336 ? -2.181 19.330 5.559 1.00 86.19 336 LYS A O 1
ATOM 2531 N N . THR A 1 337 ? -3.166 21.288 5.066 1.00 90.38 337 THR A N 1
ATOM 2532 C CA . THR A 1 337 ? -3.848 20.826 3.855 1.00 90.38 337 THR A CA 1
ATOM 2533 C C . THR A 1 337 ? -3.159 21.437 2.633 1.00 90.38 337 THR A C 1
ATOM 2535 O O . THR A 1 337 ? -2.738 22.592 2.681 1.00 90.38 337 THR A O 1
ATOM 2538 N N . ALA A 1 338 ? -3.030 20.676 1.550 1.00 90.50 338 ALA A N 1
ATOM 2539 C CA . ALA A 1 338 ? -2.594 21.172 0.242 1.00 90.50 338 ALA A CA 1
ATOM 2540 C C . ALA A 1 338 ? -3.486 20.592 -0.859 1.00 90.50 338 ALA A C 1
ATOM 2542 O O . ALA A 1 338 ? -4.174 19.604 -0.621 1.00 90.50 338 ALA A O 1
ATOM 2543 N N . GLU A 1 339 ? -3.487 21.187 -2.049 1.00 95.00 339 GLU A N 1
ATOM 2544 C CA . GLU A 1 339 ? -4.179 20.614 -3.203 1.00 95.00 339 GLU A CA 1
ATOM 2545 C C . GLU A 1 339 ? -3.223 19.733 -4.016 1.00 95.00 339 GLU A C 1
ATOM 2547 O O . GLU A 1 339 ? -2.111 20.147 -4.341 1.00 95.00 339 GLU A O 1
ATOM 2552 N N . PHE A 1 340 ? -3.665 18.526 -4.361 1.00 95.12 340 PHE A N 1
ATOM 2553 C CA . PHE A 1 340 ? -2.989 17.632 -5.296 1.00 95.12 340 PHE A CA 1
ATOM 2554 C C . PHE A 1 340 ? -4.036 16.958 -6.184 1.00 95.12 340 PHE A C 1
ATOM 2556 O O . PHE A 1 340 ? -5.092 16.549 -5.707 1.00 95.12 340 PHE A O 1
ATOM 2563 N N . MET A 1 341 ? -3.790 16.902 -7.497 1.00 94.75 341 MET A N 1
ATOM 2564 C CA . MET A 1 341 ? -4.758 16.406 -8.493 1.00 94.75 341 MET A CA 1
ATOM 2565 C C . MET A 1 341 ? -6.153 17.065 -8.381 1.00 94.75 341 MET A C 1
ATOM 2567 O O . MET A 1 341 ? -7.174 16.407 -8.580 1.00 94.75 341 MET A O 1
ATOM 2571 N N . ARG A 1 342 ? -6.200 18.371 -8.068 1.00 93.56 342 ARG A N 1
ATOM 2572 C CA . ARG A 1 342 ? -7.434 19.155 -7.832 1.00 93.56 342 ARG A CA 1
ATOM 2573 C C . ARG A 1 342 ? -8.296 18.664 -6.666 1.00 93.56 342 ARG A C 1
ATOM 2575 O O . ARG A 1 342 ? -9.501 18.910 -6.626 1.00 93.56 342 ARG A O 1
ATOM 2582 N N . ARG A 1 343 ? -7.694 17.949 -5.716 1.00 95.38 343 ARG A N 1
ATOM 2583 C CA . ARG A 1 343 ? -8.339 17.510 -4.479 1.00 95.38 343 ARG A CA 1
ATOM 2584 C C . ARG A 1 343 ? -7.539 18.023 -3.283 1.00 95.38 343 ARG A C 1
ATOM 2586 O O . ARG A 1 343 ? -6.308 17.991 -3.324 1.00 95.38 343 ARG A O 1
ATOM 2593 N N . PRO A 1 344 ? -8.195 18.476 -2.200 1.00 95.38 344 PRO A N 1
ATOM 2594 C CA . PRO A 1 344 ? -7.475 18.763 -0.967 1.00 95.38 344 PRO A CA 1
ATOM 2595 C C . PRO A 1 344 ? -6.792 17.482 -0.458 1.00 95.38 344 PRO A C 1
ATOM 2597 O O . PRO A 1 344 ? -7.206 16.378 -0.780 1.00 95.38 344 PRO A O 1
ATOM 2600 N N . CYS A 1 345 ? -5.725 17.586 0.314 1.00 94.75 345 CYS A N 1
ATOM 2601 C CA . CYS A 1 345 ? -4.982 16.444 0.839 1.00 94.75 345 CYS A CA 1
ATOM 2602 C C . CYS A 1 345 ? -4.456 16.796 2.223 1.00 94.75 345 CYS A C 1
ATOM 2604 O O . CYS A 1 345 ? -3.914 17.886 2.412 1.00 94.75 345 CYS A O 1
ATOM 2606 N N . ALA A 1 346 ? -4.594 15.879 3.180 1.00 93.38 346 ALA A N 1
ATOM 2607 C CA . ALA A 1 346 ? -3.936 16.001 4.474 1.00 93.38 346 ALA A CA 1
ATOM 2608 C C . ALA A 1 346 ? -2.433 15.741 4.288 1.00 93.38 346 ALA A C 1
ATOM 2610 O O . ALA A 1 346 ? -2.047 14.689 3.782 1.00 93.38 346 ALA A O 1
ATOM 2611 N N . VAL A 1 347 ? -1.581 16.698 4.657 1.00 89.88 347 VAL A N 1
ATOM 2612 C CA . VAL A 1 347 ? -0.131 16.613 4.439 1.00 89.88 347 VAL A CA 1
ATOM 2613 C C . VAL A 1 347 ? 0.581 16.352 5.759 1.00 89.88 347 VAL A C 1
ATOM 2615 O O . VAL A 1 347 ? 0.650 17.224 6.621 1.00 89.88 347 VAL A O 1
ATOM 2618 N N . PHE A 1 348 ? 1.163 15.168 5.900 1.00 87.12 348 PHE A N 1
ATOM 2619 C CA . PHE A 1 348 ? 1.968 14.752 7.048 1.00 87.12 348 PHE A CA 1
ATOM 2620 C C . PHE A 1 348 ? 3.442 15.107 6.819 1.00 87.12 348 PHE A C 1
ATOM 2622 O O . PHE A 1 348 ? 3.809 15.725 5.814 1.00 87.12 348 PHE A O 1
ATOM 2629 N N . ARG A 1 349 ? 4.324 14.805 7.776 1.00 75.62 349 ARG A N 1
ATOM 2630 C CA . ARG A 1 349 ? 5.774 15.006 7.604 1.00 75.62 349 ARG A CA 1
ATOM 2631 C C . ARG A 1 349 ? 6.272 14.225 6.380 1.00 75.62 349 ARG A C 1
ATOM 2633 O O . ARG A 1 349 ? 5.895 13.077 6.169 1.00 75.62 349 ARG A O 1
ATOM 2640 N N . HIS A 1 350 ? 7.097 14.862 5.551 1.00 66.00 350 HIS A N 1
ATOM 2641 C CA . HIS A 1 350 ? 7.917 14.136 4.583 1.00 66.00 350 HIS A CA 1
ATOM 2642 C C . HIS A 1 350 ? 9.087 13.596 5.402 1.00 66.00 350 HIS A C 1
ATOM 2644 O O . HIS A 1 350 ? 9.799 14.402 5.986 1.00 66.00 350 HIS A O 1
ATOM 2650 N N . GLY A 1 351 ? 9.199 12.278 5.569 1.00 68.75 351 GLY A N 1
ATOM 2651 C CA . GLY A 1 351 ? 10.205 11.632 6.420 1.00 68.75 351 GLY A CA 1
ATOM 2652 C C . GLY A 1 351 ? 11.637 11.868 5.926 1.00 68.75 351 GLY A C 1
ATOM 2653 O O . GLY A 1 351 ? 12.090 13.006 5.791 1.00 68.75 351 GLY A O 1
ATOM 2654 N N . TRP A 1 352 ? 12.366 10.806 5.613 1.00 62.97 352 TRP A N 1
ATOM 2655 C CA . TRP A 1 352 ? 13.759 10.854 5.173 1.00 62.97 352 TRP A CA 1
ATOM 2656 C C . TRP A 1 352 ? 13.981 11.704 3.911 1.00 62.97 352 TRP A C 1
ATOM 2658 O O . TRP A 1 352 ? 14.984 12.414 3.848 1.00 62.97 352 TRP A O 1
ATOM 2668 N N . ILE A 1 353 ? 13.024 11.738 2.972 1.00 58.97 353 ILE A N 1
ATOM 2669 C CA . ILE A 1 353 ? 13.071 12.586 1.761 1.00 58.97 353 ILE A CA 1
ATOM 2670 C C . ILE A 1 353 ? 13.284 14.067 2.107 1.00 58.97 353 ILE A C 1
ATOM 2672 O O . ILE A 1 353 ? 14.053 14.746 1.432 1.00 58.97 353 ILE A O 1
ATOM 2676 N N . SER A 1 354 ? 12.695 14.570 3.202 1.00 55.06 354 SER A N 1
ATOM 2677 C CA . SER A 1 354 ? 12.952 15.952 3.648 1.00 55.06 354 SER A CA 1
ATOM 2678 C C . SER A 1 354 ? 14.404 16.179 4.073 1.00 55.06 354 SER A C 1
ATOM 2680 O O . SER A 1 354 ? 14.911 17.283 3.955 1.00 55.06 354 SER A O 1
ATOM 2682 N N . THR A 1 355 ? 15.087 15.132 4.537 1.00 55.00 355 THR A N 1
ATOM 2683 C CA . THR A 1 355 ? 16.490 15.178 4.984 1.00 55.00 355 THR A CA 1
ATOM 2684 C C . THR A 1 355 ? 17.455 15.074 3.808 1.00 55.00 355 THR A C 1
ATOM 2686 O O . THR A 1 355 ? 18.563 15.605 3.859 1.00 55.00 355 THR A O 1
ATOM 2689 N N . PHE A 1 356 ? 17.054 14.342 2.766 1.00 53.72 356 PHE A N 1
ATOM 2690 C CA . PHE A 1 356 ? 17.881 14.096 1.590 1.00 53.72 356 PHE A CA 1
ATOM 2691 C C . PHE A 1 356 ? 17.790 15.236 0.571 1.00 53.72 356 PHE A C 1
ATOM 2693 O O . PHE A 1 356 ? 18.814 15.654 0.024 1.00 53.72 356 PHE A O 1
ATOM 2700 N N . HIS A 1 357 ? 16.574 15.761 0.385 1.00 54.12 357 HIS A N 1
ATOM 2701 C CA . HIS A 1 357 ? 16.213 16.661 -0.712 1.00 54.12 357 HIS A CA 1
ATOM 2702 C C . HIS A 1 357 ? 15.545 17.969 -0.262 1.00 54.12 357 HIS A C 1
ATOM 2704 O O . HIS A 1 357 ? 15.388 18.883 -1.068 1.00 54.12 357 HIS A O 1
ATOM 2710 N N . GLY A 1 358 ? 15.175 18.099 1.015 1.00 41.84 358 GLY A N 1
ATOM 2711 C CA . GLY A 1 358 ? 14.697 19.362 1.572 1.00 41.84 358 GLY A CA 1
ATOM 2712 C C . GLY A 1 358 ? 15.858 20.281 1.957 1.00 41.84 358 GLY A C 1
ATOM 2713 O O . GLY A 1 358 ? 16.715 19.908 2.754 1.00 41.84 358 GLY A O 1
ATOM 2714 N N . ASN A 1 359 ? 15.865 21.503 1.422 1.00 29.98 359 ASN A N 1
ATOM 2715 C CA . ASN A 1 359 ? 16.262 22.645 2.244 1.00 29.98 359 ASN A CA 1
ATOM 2716 C C . ASN A 1 359 ? 15.079 22.915 3.185 1.00 29.98 359 ASN A C 1
ATOM 2718 O O . ASN A 1 359 ? 13.938 22.885 2.718 1.00 29.98 359 ASN A O 1
ATOM 2722 N N . GLU A 1 360 ? 15.354 23.087 4.478 1.00 37.22 360 GLU A N 1
ATOM 2723 C CA . GLU A 1 360 ? 14.353 23.407 5.511 1.00 37.22 360 GLU A CA 1
ATOM 2724 C C . GLU A 1 360 ? 13.397 24.541 5.118 1.00 37.22 360 GLU A C 1
ATOM 2726 O O . GLU A 1 360 ? 13.858 25.520 4.481 1.00 37.22 360 GLU A O 1
#